Protein AF-A0A9D4EY08-F1 (afdb_monomer)

InterPro domains:
  IPR002013 SAC domain [PF02383] (7-201)
  IPR002013 SAC domain [PS50275] (17-206)

Organism: Dreissena polymorpha (NCBI:txid45954)

Sequence (206 aa):
RDSKDRDKFEKRIFEELMKMYESNSFYYCRTYDITRSVQRQCVQYSQEGRPLWQQCDSRFFWNMHMLQEIIETQKTIADPDLADFWIVPVIQGSVDIQECVLDFTDLGLDLSPMTLQGQGQSSKDPIKYTMTLISRRSRHRAGTRSKKRGLDETGACANYVETEQIIEFNHHRVSFVQVRGSIPVFWSQTGVKYRPPPKLDKAYTD

pLDDT: mean 84.98, std 13.98, range [44.44, 98.56]

Nearest PDB structures (foldseek):
  8c81-assembly1_E  TM=7.434E-01  e=2.856E-09  Saccharomyces cerevisiae
  3lwt-assembly1_X  TM=7.854E-01  e=3.030E-08  Saccharomyces cerevisiae
  5ho9-assembly2_B  TM=4.400E-01  e=2.257E+00  Geobacillus stearothermophilus
  5ho0-assembly1_A  TM=3.986E-01  e=3.033E+00  Geobacillus stearothermophilus

Structure (mmCIF, N/CA/C/O backbone):
data_AF-A0A9D4EY08-F1
#
_entry.id   AF-A0A9D4EY08-F1
#
loop_
_atom_site.group_PDB
_atom_site.id
_atom_site.type_symbol
_atom_site.label_atom_id
_atom_site.label_alt_id
_atom_site.label_comp_id
_atom_site.label_asym_id
_atom_site.label_entity_id
_atom_site.label_seq_id
_atom_site.pdbx_PDB_ins_code
_atom_site.Cartn_x
_atom_site.Cartn_y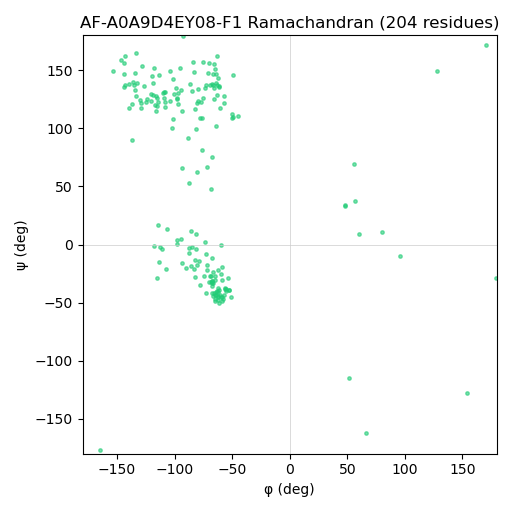
_atom_site.Cartn_z
_atom_site.occupancy
_atom_site.B_iso_or_equiv
_atom_site.auth_seq_id
_atom_site.auth_comp_id
_atom_site.auth_asym_id
_atom_site.auth_atom_id
_atom_site.pdbx_PDB_model_num
ATOM 1 N N . ARG A 1 1 ? 33.927 15.796 -20.912 1.00 56.97 1 ARG A N 1
ATOM 2 C CA . ARG A 1 1 ? 32.521 16.266 -20.998 1.00 56.97 1 ARG A CA 1
ATOM 3 C C . ARG A 1 1 ? 31.621 15.307 -20.224 1.00 56.97 1 ARG A C 1
ATOM 5 O O . ARG A 1 1 ? 30.917 15.776 -19.344 1.00 56.97 1 ARG A O 1
ATOM 12 N N . ASP A 1 2 ? 31.833 14.005 -20.387 1.00 73.00 2 ASP A N 1
ATOM 13 C CA . ASP A 1 2 ? 31.094 12.912 -19.734 1.00 73.00 2 ASP A CA 1
ATOM 14 C C . ASP A 1 2 ? 30.995 12.975 -18.203 1.00 73.00 2 ASP A C 1
ATOM 16 O O . ASP A 1 2 ? 29.927 12.725 -17.661 1.00 73.00 2 ASP A O 1
ATOM 20 N N . SER A 1 3 ? 32.053 13.380 -17.487 1.00 80.25 3 SER A N 1
ATOM 21 C CA . SER A 1 3 ? 31.990 13.497 -16.017 1.00 80.25 3 SER A CA 1
ATOM 22 C C . SER A 1 3 ? 30.998 14.571 -15.552 1.00 80.25 3 SER A C 1
ATOM 24 O O . SER A 1 3 ? 30.194 14.306 -14.669 1.00 80.25 3 SER A O 1
ATOM 26 N N . LYS A 1 4 ? 30.974 15.749 -16.191 1.00 84.19 4 LYS A N 1
ATOM 27 C CA . LYS A 1 4 ? 30.021 16.814 -15.831 1.00 84.19 4 LYS A CA 1
ATOM 28 C C . LYS A 1 4 ? 28.578 16.438 -16.161 1.00 84.19 4 LYS A C 1
ATOM 30 O O . LYS A 1 4 ? 27.664 16.905 -15.488 1.00 84.19 4 LYS A O 1
ATOM 35 N N . ASP A 1 5 ? 28.365 15.648 -17.210 1.00 87.88 5 ASP A N 1
ATOM 36 C CA . ASP A 1 5 ? 27.026 15.206 -17.598 1.00 87.88 5 ASP A CA 1
ATOM 37 C C . ASP A 1 5 ? 26.528 14.070 -16.693 1.00 87.88 5 ASP A C 1
ATOM 39 O O . ASP A 1 5 ? 25.353 14.070 -16.322 1.00 87.88 5 ASP A O 1
ATOM 43 N N . ARG A 1 6 ? 27.429 13.186 -16.236 1.00 91.00 6 ARG A N 1
ATOM 44 C CA . ARG A 1 6 ? 27.146 12.195 -15.189 1.00 91.00 6 ARG A CA 1
ATOM 45 C C . ARG A 1 6 ? 26.756 12.866 -13.874 1.00 91.00 6 ARG A C 1
ATOM 47 O O . ARG A 1 6 ? 25.692 12.564 -13.346 1.00 91.00 6 ARG A O 1
ATOM 54 N N . ASP A 1 7 ? 27.540 13.834 -13.404 1.00 92.94 7 ASP A N 1
ATOM 55 C CA . ASP A 1 7 ? 27.267 14.519 -12.133 1.00 92.94 7 ASP A CA 1
ATOM 56 C C . ASP A 1 7 ? 25.926 15.277 -12.174 1.00 92.94 7 ASP A C 1
ATOM 58 O O . ASP A 1 7 ? 25.156 15.277 -11.213 1.00 92.94 7 ASP A O 1
ATOM 62 N N . LYS A 1 8 ? 25.588 15.891 -13.319 1.00 93.00 8 LYS A N 1
ATOM 63 C CA . LYS A 1 8 ? 24.267 16.510 -13.530 1.00 93.00 8 LYS A CA 1
ATOM 64 C C . LYS A 1 8 ? 23.135 15.487 -13.504 1.00 93.00 8 LYS A C 1
ATOM 66 O O . LYS A 1 8 ? 22.063 15.785 -12.978 1.00 93.00 8 LYS A O 1
ATOM 71 N N . PHE A 1 9 ? 23.341 14.319 -14.109 1.00 92.44 9 PHE A N 1
ATOM 72 C CA . PHE A 1 9 ? 22.354 13.245 -14.110 1.00 92.44 9 PHE A CA 1
ATOM 73 C C . PHE A 1 9 ? 22.125 12.704 -12.695 1.00 92.44 9 PHE A C 1
ATOM 75 O O . PHE A 1 9 ? 20.978 12.644 -12.258 1.00 92.44 9 PHE A O 1
ATOM 82 N N . GLU A 1 10 ? 23.193 12.400 -11.956 1.00 94.19 10 GLU A N 1
ATOM 83 C CA . GLU A 1 10 ? 23.128 11.946 -10.562 1.00 94.19 10 GLU A CA 1
ATOM 84 C C . GLU A 1 10 ? 22.409 12.964 -9.676 1.00 94.19 10 GLU A C 1
ATOM 86 O O . GLU A 1 10 ? 21.467 12.609 -8.967 1.00 94.19 10 GLU A O 1
ATOM 91 N N . LYS A 1 11 ? 22.765 14.251 -9.796 1.00 94.50 11 LYS A N 1
ATOM 92 C CA . LYS A 1 11 ? 22.088 15.331 -9.071 1.00 94.50 11 LYS A CA 1
ATOM 93 C C . LYS A 1 11 ? 20.587 15.365 -9.363 1.00 94.50 11 LYS A C 1
ATOM 95 O O . LYS A 1 11 ? 19.786 15.495 -8.443 1.00 94.50 11 LYS A O 1
ATOM 100 N N . ARG A 1 12 ? 20.190 15.204 -10.628 1.00 94.31 12 ARG A N 1
ATOM 101 C CA . ARG A 1 12 ? 18.773 15.174 -11.015 1.00 94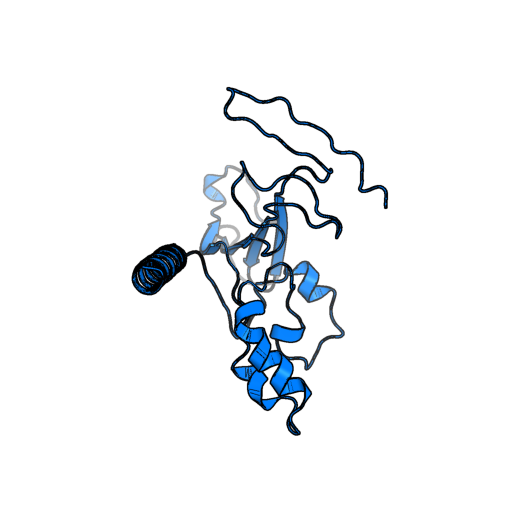.31 12 ARG A CA 1
ATOM 102 C C . ARG A 1 12 ? 18.037 13.977 -10.412 1.00 94.31 12 ARG A C 1
ATOM 104 O O . ARG A 1 12 ? 16.911 14.135 -9.955 1.00 94.31 12 ARG A O 1
ATOM 111 N N . ILE A 1 13 ? 18.640 12.789 -10.435 1.00 92.50 13 ILE A N 1
ATOM 112 C CA . ILE A 1 13 ? 18.042 11.592 -9.827 1.00 92.50 13 ILE A CA 1
ATOM 113 C C . ILE A 1 13 ? 17.867 11.794 -8.322 1.00 92.50 13 ILE A C 1
ATOM 115 O O . ILE A 1 13 ? 16.796 11.504 -7.794 1.00 92.50 13 ILE A O 1
ATOM 119 N N . PHE A 1 14 ? 18.882 12.343 -7.658 1.00 92.88 14 PHE A N 1
ATOM 120 C CA . PHE A 1 14 ? 18.830 12.662 -6.237 1.00 92.88 14 PHE A CA 1
ATOM 121 C C . PHE A 1 14 ? 17.698 13.644 -5.908 1.00 92.88 14 PHE A C 1
ATOM 123 O O . PHE A 1 14 ? 16.894 13.376 -5.021 1.00 92.88 14 PHE A O 1
ATOM 130 N N . GLU A 1 15 ? 17.575 14.742 -6.655 1.00 93.69 15 GLU A N 1
ATOM 131 C CA . GLU A 1 15 ? 16.506 15.729 -6.454 1.00 93.69 15 GLU A CA 1
ATOM 132 C C . GLU A 1 15 ? 15.104 15.122 -6.629 1.00 93.69 15 GLU A C 1
ATOM 134 O O . GLU A 1 15 ? 14.213 15.385 -5.824 1.00 93.69 15 GLU A O 1
ATOM 139 N N . GLU A 1 16 ? 14.889 14.293 -7.653 1.00 90.69 16 GLU A N 1
ATOM 140 C CA . GLU A 1 16 ? 13.595 13.631 -7.870 1.00 90.69 16 GLU A CA 1
ATOM 141 C C . GLU A 1 16 ? 13.274 12.602 -6.776 1.00 90.69 16 GLU A C 1
ATOM 143 O O . GLU A 1 16 ? 12.119 12.470 -6.364 1.00 90.69 16 GLU A O 1
ATOM 148 N N . LEU A 1 17 ? 14.292 11.905 -6.272 1.00 88.62 17 LEU A N 1
ATOM 149 C CA . LEU A 1 17 ? 14.160 10.976 -5.156 1.00 88.62 17 LEU A CA 1
ATOM 150 C C . LEU A 1 17 ? 13.804 11.715 -3.858 1.00 88.62 17 LEU A C 1
ATOM 152 O O . LEU A 1 17 ? 12.878 11.301 -3.164 1.00 88.62 17 LEU A O 1
ATOM 156 N N . MET A 1 18 ? 14.454 12.844 -3.569 1.00 90.12 18 MET A N 1
ATOM 157 C CA . MET A 1 18 ? 14.132 13.666 -2.397 1.00 90.12 18 MET A CA 1
ATOM 158 C C . MET A 1 18 ? 12.701 14.211 -2.455 1.00 90.12 18 MET A C 1
ATOM 160 O O . MET A 1 18 ? 11.951 14.035 -1.496 1.00 90.12 18 MET A O 1
ATOM 164 N N . LYS A 1 19 ? 12.265 14.742 -3.606 1.00 89.62 19 LYS A N 1
ATOM 165 C CA . LYS A 1 19 ? 10.871 15.189 -3.804 1.00 89.62 19 LYS A CA 1
ATOM 166 C C . LYS A 1 19 ? 9.853 14.082 -3.541 1.00 89.62 19 LYS A C 1
ATOM 168 O O . LYS A 1 19 ? 8.764 14.331 -3.032 1.00 89.62 19 LYS A O 1
ATOM 173 N N . MET A 1 20 ? 10.181 12.848 -3.922 1.00 87.00 20 MET A N 1
ATOM 174 C CA . MET A 1 20 ? 9.314 11.704 -3.665 1.00 87.00 20 MET A CA 1
ATOM 175 C C . MET A 1 20 ? 9.193 11.430 -2.160 1.00 87.00 20 MET A C 1
ATOM 177 O O . MET A 1 20 ? 8.086 11.167 -1.698 1.00 87.00 20 MET A O 1
ATOM 181 N N . TYR A 1 21 ? 10.273 11.513 -1.383 1.00 85.44 21 TYR A N 1
ATOM 182 C CA . TYR A 1 21 ? 10.210 11.320 0.071 1.00 85.44 21 TYR A CA 1
ATOM 183 C C . TYR A 1 21 ? 9.489 12.454 0.805 1.00 85.44 21 TYR A C 1
ATOM 185 O O . TYR A 1 21 ? 8.772 12.192 1.767 1.00 85.44 21 TYR A O 1
ATOM 193 N N . GLU A 1 22 ? 9.583 13.683 0.304 1.00 87.75 22 GLU A N 1
ATOM 194 C CA . GLU A 1 22 ? 8.853 14.843 0.837 1.00 87.75 22 GLU A CA 1
ATOM 195 C C . GLU A 1 22 ? 7.329 14.760 0.624 1.00 87.75 22 GLU A C 1
ATOM 197 O O . GLU A 1 22 ? 6.571 15.520 1.220 1.00 87.75 22 GLU A O 1
ATOM 202 N N . SER A 1 23 ? 6.846 13.817 -0.193 1.00 84.81 23 SER A N 1
ATOM 203 C CA . SER A 1 23 ? 5.419 13.676 -0.518 1.00 84.81 23 SER A CA 1
ATOM 204 C C . SER A 1 23 ? 4.538 13.107 0.606 1.00 84.81 23 SER A C 1
ATOM 206 O O . SER A 1 23 ? 3.349 12.887 0.370 1.00 84.81 23 SER A O 1
ATOM 208 N N . ASN A 1 24 ? 5.090 12.815 1.794 1.00 86.00 24 ASN A N 1
ATOM 209 C CA . ASN A 1 24 ? 4.382 12.206 2.935 1.00 86.00 24 ASN A CA 1
ATOM 210 C C . ASN A 1 24 ? 3.537 10.974 2.557 1.00 86.00 24 ASN A C 1
ATOM 212 O O . ASN A 1 24 ? 2.469 10.733 3.106 1.00 86.00 24 ASN A O 1
ATOM 216 N N . SER A 1 25 ? 4.008 10.199 1.580 1.00 92.81 25 SER A N 1
ATOM 217 C CA . SER A 1 25 ? 3.261 9.078 1.000 1.00 92.81 25 SER A CA 1
ATOM 218 C C . SER A 1 25 ? 3.797 7.714 1.436 1.00 92.81 25 SER A C 1
ATOM 220 O O . SER A 1 25 ? 3.468 6.711 0.806 1.00 92.81 25 SER A O 1
ATOM 222 N N . PHE A 1 26 ? 4.659 7.653 2.454 1.00 95.94 26 PHE A N 1
ATOM 223 C CA . PHE A 1 26 ? 5.307 6.421 2.901 1.00 95.94 26 PHE A CA 1
ATOM 224 C C . PHE A 1 26 ? 4.977 6.120 4.355 1.00 95.94 26 PHE A C 1
ATOM 226 O O . PHE A 1 26 ? 5.148 6.971 5.223 1.00 95.94 26 PHE A O 1
ATOM 233 N N . TYR A 1 27 ? 4.537 4.891 4.609 1.00 97.06 27 TYR A N 1
ATOM 234 C CA . TYR A 1 27 ? 4.084 4.448 5.924 1.00 97.06 27 TYR A CA 1
ATOM 235 C C . TYR A 1 27 ? 4.683 3.082 6.239 1.00 97.06 27 TYR A C 1
ATOM 237 O O . TYR A 1 27 ? 4.901 2.268 5.340 1.00 97.06 27 TYR A O 1
ATOM 245 N N . TYR A 1 28 ? 4.942 2.826 7.516 1.00 95.94 28 TYR A N 1
ATOM 246 C CA . TYR A 1 28 ? 5.406 1.537 8.016 1.00 95.94 28 TYR A CA 1
ATOM 247 C C . TYR A 1 28 ? 4.840 1.297 9.412 1.00 95.94 28 TYR A C 1
ATOM 249 O O . TYR A 1 28 ? 4.462 2.234 10.114 1.00 95.94 28 TYR A O 1
ATOM 257 N N . CYS A 1 29 ? 4.799 0.037 9.822 1.00 94.25 29 CYS A N 1
ATOM 258 C CA . CYS A 1 29 ? 4.501 -0.338 11.192 1.00 94.25 29 CYS A CA 1
ATOM 259 C C . CYS A 1 29 ? 5.360 -1.548 11.561 1.00 94.25 29 CYS A C 1
ATOM 261 O O . CYS A 1 29 ? 5.548 -2.453 10.751 1.00 94.25 29 CYS A O 1
ATOM 263 N N . ARG A 1 30 ? 5.923 -1.542 12.772 1.00 91.06 30 ARG A N 1
ATOM 264 C CA . ARG A 1 30 ? 6.788 -2.629 13.263 1.00 91.06 30 ARG A CA 1
ATOM 265 C C . ARG A 1 30 ? 6.011 -3.773 13.900 1.00 91.06 30 ARG A C 1
ATOM 267 O O . ARG A 1 30 ? 6.566 -4.847 14.079 1.00 91.06 30 ARG A O 1
ATOM 274 N N . THR A 1 31 ? 4.765 -3.526 14.290 1.00 89.75 31 THR A N 1
ATOM 275 C CA . THR A 1 31 ? 3.938 -4.471 15.051 1.00 89.75 31 THR A CA 1
ATOM 276 C C . THR A 1 31 ? 2.739 -4.976 14.259 1.00 89.75 31 THR A C 1
ATOM 278 O O . THR A 1 31 ? 2.136 -5.971 14.644 1.00 89.75 31 THR A O 1
ATOM 281 N N . TYR A 1 32 ? 2.393 -4.320 13.150 1.00 90.12 32 TYR A N 1
ATOM 282 C CA . TYR A 1 32 ? 1.244 -4.665 12.325 1.00 90.12 32 TYR A CA 1
ATOM 283 C C . TYR A 1 32 ? 1.613 -4.648 10.843 1.00 90.12 32 TYR A C 1
ATOM 285 O O . TYR A 1 32 ? 2.276 -3.728 10.362 1.00 90.12 32 TYR A O 1
ATOM 293 N N . ASP A 1 33 ? 1.147 -5.650 10.102 1.00 92.75 33 ASP A N 1
ATOM 294 C CA . ASP A 1 33 ? 1.387 -5.738 8.668 1.00 92.75 33 ASP A CA 1
ATOM 295 C C . ASP A 1 33 ? 0.399 -4.862 7.884 1.00 92.75 33 ASP A C 1
ATOM 297 O O . ASP A 1 33 ? -0.733 -5.250 7.604 1.00 92.75 33 ASP A O 1
ATOM 301 N N . ILE A 1 34 ? 0.843 -3.675 7.478 1.00 95.50 34 ILE A N 1
ATOM 302 C CA . ILE A 1 34 ? 0.042 -2.748 6.663 1.00 95.50 34 ILE A CA 1
ATOM 303 C C . ILE A 1 34 ? 0.043 -3.084 5.157 1.00 95.50 34 ILE A C 1
ATOM 305 O O . ILE A 1 34 ? -0.651 -2.432 4.372 1.00 95.50 34 ILE A O 1
ATOM 309 N N . THR A 1 35 ? 0.801 -4.098 4.726 1.00 96.62 35 THR A N 1
ATOM 310 C CA . THR A 1 35 ? 0.850 -4.539 3.320 1.00 96.62 35 THR A CA 1
ATOM 311 C C . THR A 1 35 ? -0.311 -5.479 2.967 1.00 96.62 35 THR A C 1
ATOM 313 O O . THR A 1 35 ? -0.770 -5.512 1.823 1.00 96.62 35 THR A O 1
ATOM 316 N N . ARG A 1 36 ? -0.834 -6.230 3.943 1.00 95.19 36 ARG A N 1
ATOM 317 C CA . ARG A 1 36 ? -1.961 -7.159 3.774 1.00 95.19 36 ARG A CA 1
ATOM 318 C C . ARG A 1 36 ? -3.250 -6.579 4.340 1.00 95.19 36 ARG A C 1
ATOM 320 O O . ARG A 1 36 ? -3.223 -5.871 5.341 1.00 95.19 36 ARG A O 1
ATOM 327 N N . SER A 1 37 ? -4.382 -6.945 3.739 1.00 95.75 37 SER A N 1
ATOM 328 C CA . SER A 1 37 ? -5.679 -6.665 4.351 1.00 95.75 37 SER A CA 1
ATOM 329 C C . SER A 1 37 ? -5.922 -7.508 5.590 1.00 95.75 37 SER A C 1
ATOM 331 O O . SER A 1 37 ? -5.381 -8.609 5.694 1.00 95.75 37 SER A O 1
ATOM 333 N N . VAL A 1 38 ? -6.794 -7.032 6.481 1.00 94.62 38 VAL A N 1
ATOM 334 C CA . VAL A 1 38 ? -7.255 -7.785 7.658 1.00 94.62 38 VAL A CA 1
ATOM 335 C C . VAL A 1 38 ? -7.737 -9.173 7.233 1.00 94.62 38 VAL A C 1
ATOM 337 O O . VAL A 1 38 ? -7.314 -10.173 7.801 1.00 94.62 38 VAL A O 1
ATOM 340 N N . GLN A 1 39 ? -8.521 -9.262 6.151 1.00 93.25 39 GLN A N 1
ATOM 341 C CA . GLN A 1 39 ? -8.968 -10.548 5.609 1.00 93.25 39 GLN A CA 1
ATOM 342 C C . GLN A 1 39 ? -7.796 -11.466 5.217 1.00 93.25 39 GLN A C 1
ATOM 344 O O . GLN A 1 39 ? -7.815 -12.649 5.549 1.00 93.25 39 GLN A O 1
ATOM 349 N N . ARG A 1 40 ? -6.766 -10.951 4.526 1.00 92.31 40 ARG A N 1
ATOM 350 C CA . ARG A 1 40 ? -5.595 -11.762 4.138 1.00 92.31 40 ARG A CA 1
ATOM 351 C C . ARG A 1 40 ? -4.772 -12.206 5.346 1.00 92.31 40 ARG A C 1
ATOM 353 O O . ARG A 1 40 ? -4.232 -13.308 5.322 1.00 92.31 40 ARG A O 1
ATOM 360 N N . GLN A 1 41 ? -4.707 -11.383 6.388 1.00 90.69 41 GLN A N 1
ATOM 361 C CA . GLN A 1 41 ? -4.045 -11.733 7.644 1.00 90.69 41 GLN A CA 1
ATOM 362 C C . GLN A 1 41 ? -4.794 -12.854 8.377 1.00 90.69 41 GLN A C 1
ATOM 364 O O . GLN A 1 41 ? -4.161 -13.799 8.831 1.00 90.69 41 GLN A O 1
ATOM 369 N N . CYS A 1 42 ? -6.131 -12.815 8.411 1.00 87.06 42 CYS A N 1
ATOM 370 C CA . CYS A 1 42 ? -6.941 -13.850 9.062 1.00 87.06 42 CYS A CA 1
ATOM 371 C C . CYS A 1 42 ? -6.892 -15.214 8.354 1.00 87.06 42 CYS A C 1
ATOM 373 O O . CYS A 1 42 ? -6.985 -16.243 9.010 1.00 87.06 42 CYS A O 1
ATOM 375 N N . VAL A 1 43 ? -6.773 -15.256 7.022 1.00 82.69 43 VAL A N 1
ATOM 376 C CA . VAL A 1 43 ? -6.762 -16.532 6.276 1.00 82.69 43 VAL A CA 1
ATOM 377 C C . VAL A 1 43 ? -5.433 -17.284 6.443 1.00 82.69 43 VAL A C 1
ATOM 379 O O . VAL A 1 43 ? -5.398 -18.511 6.363 1.00 82.69 43 VAL A O 1
ATOM 382 N N . GLN A 1 44 ? -4.329 -16.580 6.702 1.00 69.56 44 GLN A N 1
ATOM 383 C CA . GLN A 1 44 ? -2.997 -17.176 6.831 1.00 69.56 44 GLN A CA 1
ATOM 384 C C . GLN A 1 44 ? -2.647 -17.514 8.289 1.00 69.56 44 GLN A C 1
ATOM 386 O O . GLN A 1 44 ? -1.692 -16.977 8.840 1.00 69.56 44 GLN A O 1
ATOM 391 N N . TYR A 1 45 ? -3.370 -18.467 8.887 1.00 55.22 45 TYR A N 1
ATOM 392 C CA . TYR A 1 45 ? -3.034 -19.027 10.210 1.00 55.22 45 TYR A CA 1
ATOM 393 C C . TYR A 1 45 ? -1.669 -19.751 10.244 1.00 55.22 45 TYR A C 1
ATOM 395 O O . TYR A 1 45 ? -1.067 -19.895 11.298 1.00 55.22 45 TYR A O 1
ATOM 403 N N . SER A 1 46 ? -1.138 -20.203 9.102 1.00 55.22 46 SER A N 1
ATOM 404 C CA . SER A 1 46 ? 0.045 -21.083 9.044 1.00 55.22 46 SER A CA 1
ATOM 405 C C . SER A 1 46 ? 1.408 -20.368 9.064 1.00 55.22 46 SER A C 1
ATOM 407 O O . SER A 1 46 ? 2.412 -20.985 8.710 1.00 55.22 46 SER A O 1
ATOM 409 N N . GLN A 1 47 ? 1.454 -19.065 9.359 1.00 60.66 47 GLN A N 1
ATOM 410 C CA . GLN A 1 47 ? 2.678 -18.243 9.312 1.00 60.66 47 GLN A CA 1
ATOM 411 C C . GLN A 1 47 ? 3.107 -17.733 10.698 1.00 60.66 47 GLN A C 1
ATOM 413 O O . GLN A 1 47 ? 3.907 -16.801 10.797 1.00 60.66 47 GLN A O 1
ATOM 418 N N . GLU A 1 48 ? 2.580 -18.330 11.770 1.00 66.94 48 GLU A N 1
ATOM 419 C CA . GLU A 1 48 ? 3.019 -18.042 13.135 1.00 66.94 48 GLU A CA 1
ATOM 420 C C . GLU A 1 48 ? 4.530 -18.300 13.272 1.00 66.94 48 GLU A C 1
ATOM 422 O O . GLU A 1 48 ? 5.040 -19.345 12.873 1.00 66.94 48 GLU A O 1
ATOM 427 N N . GLY A 1 49 ? 5.258 -17.306 13.789 1.00 76.94 49 GLY A N 1
ATOM 428 C CA . GLY A 1 49 ? 6.702 -17.384 14.038 1.00 76.94 49 GLY A CA 1
ATOM 429 C C . GLY A 1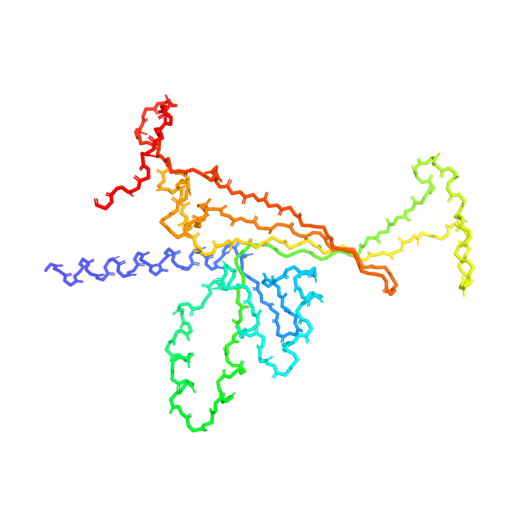 49 ? 7.614 -16.810 12.948 1.00 76.94 49 GLY A C 1
ATOM 430 O O . GLY A 1 49 ? 8.799 -16.646 13.210 1.00 76.94 49 GLY A O 1
ATOM 431 N N . ARG A 1 50 ? 7.109 -16.449 11.757 1.00 86.19 50 ARG A N 1
ATOM 432 C CA . ARG A 1 50 ? 7.939 -15.768 10.740 1.00 86.19 50 ARG A CA 1
ATOM 433 C C . ARG A 1 50 ? 8.021 -14.258 10.979 1.00 86.19 50 ARG A C 1
ATOM 435 O O . ARG A 1 50 ? 7.025 -13.668 11.403 1.00 86.19 50 ARG A O 1
ATOM 442 N N . PRO A 1 51 ? 9.128 -13.589 10.626 1.00 89.06 51 PRO A N 1
ATOM 443 C C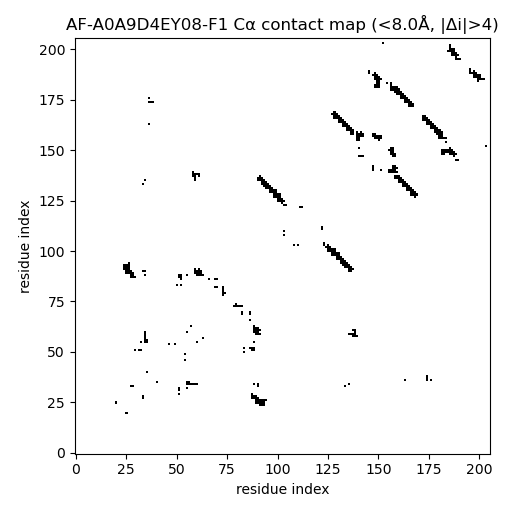A . PRO A 1 51 ? 9.212 -12.133 10.693 1.00 89.06 51 PRO A CA 1
ATOM 444 C C . PRO A 1 51 ? 8.238 -11.466 9.704 1.00 89.06 51 PRO A C 1
ATOM 446 O O . PRO A 1 51 ? 7.925 -12.011 8.640 1.00 89.06 51 PRO A O 1
ATOM 449 N N . LEU A 1 52 ? 7.771 -10.254 10.030 1.00 88.75 52 LEU A N 1
ATOM 450 C CA . LEU A 1 52 ? 6.750 -9.527 9.254 1.00 88.75 52 LEU A CA 1
ATOM 451 C C . LEU A 1 52 ? 7.099 -9.392 7.766 1.00 88.75 52 LEU A C 1
ATOM 453 O O . LEU A 1 52 ? 6.231 -9.536 6.906 1.00 88.75 52 LEU A O 1
ATOM 457 N N . TRP A 1 53 ? 8.370 -9.150 7.446 1.00 91.31 53 TRP A N 1
ATOM 458 C CA . TRP A 1 53 ? 8.820 -8.960 6.069 1.00 91.31 53 TRP A CA 1
ATOM 459 C C . TRP A 1 53 ? 8.705 -10.223 5.203 1.00 91.31 53 TRP A C 1
ATOM 461 O O . TRP A 1 53 ? 8.569 -10.108 3.987 1.00 91.31 53 TRP A O 1
ATOM 471 N N . GLN A 1 54 ? 8.693 -11.418 5.801 1.00 90.62 54 GLN A N 1
ATOM 472 C CA . GLN A 1 54 ? 8.459 -12.675 5.080 1.00 90.62 54 GLN A CA 1
ATOM 473 C C . GLN A 1 54 ? 6.971 -12.965 4.866 1.00 90.62 54 GLN A C 1
ATOM 475 O O . GLN A 1 54 ? 6.616 -13.745 3.984 1.00 90.62 54 GLN A O 1
ATOM 480 N N . GLN A 1 55 ? 6.099 -12.359 5.673 1.00 89.81 55 GLN A N 1
ATOM 481 C CA . GLN A 1 55 ? 4.651 -12.545 5.575 1.00 89.81 55 GLN A CA 1
ATOM 482 C C . GLN A 1 55 ? 3.964 -11.482 4.712 1.00 89.81 55 GLN A C 1
ATOM 484 O O . GLN A 1 55 ? 2.803 -11.648 4.337 1.00 89.81 55 GLN A O 1
ATOM 489 N N . CYS A 1 56 ? 4.660 -10.382 4.435 1.00 92.50 56 CYS A N 1
ATOM 490 C CA . CYS A 1 56 ? 4.092 -9.225 3.770 1.00 92.50 56 CYS A CA 1
ATOM 491 C C . CYS A 1 56 ? 3.664 -9.514 2.319 1.00 92.50 56 CYS A C 1
ATOM 493 O O . CYS A 1 56 ? 4.176 -10.399 1.629 1.00 92.50 56 CYS A O 1
ATOM 495 N N . ASP A 1 57 ? 2.718 -8.722 1.826 1.00 94.62 57 ASP A N 1
ATOM 496 C CA . ASP A 1 57 ? 2.313 -8.727 0.428 1.00 94.62 57 ASP A CA 1
ATOM 497 C C . ASP A 1 57 ? 3.366 -7.995 -0.411 1.00 94.62 57 ASP A C 1
ATOM 499 O O . ASP A 1 57 ? 3.491 -6.764 -0.379 1.00 94.62 57 ASP A O 1
ATOM 503 N N . SER A 1 58 ? 4.117 -8.761 -1.203 1.00 94.62 58 SER A N 1
ATOM 504 C CA . SER A 1 58 ? 5.209 -8.250 -2.037 1.00 94.62 58 SER A CA 1
ATOM 505 C C . SER A 1 58 ? 4.759 -7.194 -3.050 1.00 94.62 58 SER A C 1
ATOM 507 O O . SER A 1 58 ? 5.586 -6.400 -3.511 1.00 94.62 58 SER A O 1
ATOM 509 N N . ARG A 1 59 ? 3.457 -7.119 -3.369 1.00 95.19 59 ARG A N 1
ATOM 510 C CA . ARG A 1 59 ? 2.905 -6.069 -4.230 1.00 95.19 59 ARG A CA 1
ATOM 511 C C . ARG A 1 59 ? 3.037 -4.699 -3.582 1.00 95.19 59 ARG A C 1
ATOM 513 O O . ARG A 1 59 ? 3.174 -3.730 -4.323 1.00 95.19 59 ARG A O 1
ATOM 520 N N . PHE A 1 60 ? 3.010 -4.616 -2.253 1.00 97.12 60 PHE A N 1
ATOM 521 C CA . PHE A 1 60 ? 2.991 -3.369 -1.484 1.00 97.12 60 PHE A CA 1
ATOM 522 C C . PHE A 1 60 ? 4.265 -3.120 -0.666 1.00 97.12 60 PHE A C 1
ATOM 524 O O . PHE A 1 60 ? 4.389 -2.053 -0.073 1.00 97.12 60 PHE A O 1
ATOM 531 N N . PHE A 1 61 ? 5.232 -4.043 -0.673 1.00 96.75 61 PHE A N 1
ATOM 532 C CA . PHE A 1 61 ? 6.546 -3.863 -0.047 1.00 96.75 61 PHE A CA 1
ATOM 533 C C . PHE A 1 61 ? 7.445 -2.958 -0.909 1.00 96.75 61 PHE A C 1
ATOM 535 O O . PHE A 1 61 ? 8.267 -3.414 -1.706 1.00 96.75 61 PHE A O 1
ATOM 542 N N . TRP A 1 62 ? 7.261 -1.645 -0.788 1.00 95.69 62 TRP A N 1
ATOM 543 C CA . TRP A 1 62 ? 7.833 -0.652 -1.697 1.00 95.69 62 TRP A CA 1
ATOM 544 C C . TRP A 1 62 ? 9.370 -0.643 -1.702 1.00 95.69 62 TRP A C 1
ATOM 546 O O . TRP A 1 62 ? 9.987 -0.709 -2.766 1.00 95.69 62 TRP A O 1
ATOM 556 N N . ASN A 1 63 ? 9.993 -0.641 -0.523 1.00 95.31 63 ASN A N 1
ATOM 557 C CA . ASN A 1 63 ? 11.449 -0.610 -0.335 1.00 95.31 63 ASN A CA 1
ATOM 558 C C . ASN A 1 63 ? 12.126 -1.987 -0.467 1.00 95.31 63 ASN A C 1
ATOM 560 O O . ASN A 1 63 ? 13.319 -2.099 -0.199 1.00 95.31 63 ASN A O 1
ATOM 564 N N . MET A 1 64 ? 11.416 -3.030 -0.909 1.00 95.31 64 MET A N 1
ATOM 565 C CA . MET A 1 64 ? 11.965 -4.390 -0.994 1.00 95.31 64 MET A CA 1
ATOM 566 C C . MET A 1 64 ? 13.257 -4.465 -1.824 1.00 95.31 64 MET A C 1
ATOM 568 O O . MET A 1 64 ? 14.195 -5.148 -1.435 1.00 95.31 64 MET A O 1
ATOM 572 N N . HIS A 1 65 ? 13.332 -3.736 -2.945 1.00 94.06 65 HIS A N 1
ATOM 573 C CA . HIS A 1 65 ? 14.538 -3.707 -3.785 1.00 94.06 65 HIS A CA 1
ATOM 574 C C . HIS A 1 65 ? 15.716 -3.010 -3.086 1.00 94.06 65 HIS A C 1
ATOM 576 O O . HIS A 1 65 ? 16.863 -3.377 -3.299 1.00 94.06 65 HIS A O 1
ATOM 582 N N . MET A 1 66 ? 15.457 -2.007 -2.242 1.00 94.31 66 MET A N 1
ATOM 583 C CA . MET A 1 66 ? 16.513 -1.318 -1.485 1.00 94.31 66 MET A CA 1
ATOM 584 C C . MET A 1 66 ? 17.119 -2.223 -0.409 1.00 94.31 66 MET A C 1
ATOM 586 O O . MET A 1 66 ? 18.272 -2.053 -0.039 1.00 94.31 66 MET A O 1
ATOM 590 N N . LEU A 1 67 ? 16.337 -3.187 0.080 1.00 95.56 67 LEU A N 1
ATOM 591 C CA . LEU A 1 67 ? 16.739 -4.145 1.107 1.00 95.56 67 LEU A CA 1
ATOM 592 C C . LEU A 1 67 ? 17.261 -5.465 0.521 1.00 95.56 67 LEU A C 1
ATOM 594 O O . LEU A 1 67 ? 17.538 -6.391 1.278 1.00 95.56 67 LEU A O 1
ATOM 598 N N . GLN A 1 68 ? 17.387 -5.574 -0.805 1.00 94.38 68 GLN A N 1
ATOM 599 C CA . GLN A 1 68 ? 17.706 -6.834 -1.473 1.00 94.38 68 GLN A CA 1
ATOM 600 C C . GLN A 1 68 ? 19.043 -7.418 -1.007 1.00 94.38 68 GLN A C 1
ATOM 602 O O . GLN A 1 68 ? 19.088 -8.594 -0.662 1.00 94.38 68 GLN A O 1
ATOM 607 N N . GLU A 1 69 ? 20.092 -6.599 -0.910 1.00 93.88 69 GLU A N 1
ATOM 608 C CA . GLU A 1 69 ? 21.409 -7.058 -0.449 1.00 93.88 69 GLU A CA 1
ATOM 609 C C . GLU A 1 69 ? 21.362 -7.593 0.989 1.00 93.88 69 GLU A C 1
ATOM 611 O O . GLU A 1 69 ? 21.964 -8.624 1.286 1.00 93.88 69 GLU A O 1
ATOM 616 N N . ILE A 1 70 ? 20.596 -6.944 1.874 1.00 93.69 70 ILE A N 1
ATOM 617 C CA . ILE A 1 70 ? 20.409 -7.389 3.264 1.00 93.69 70 ILE A CA 1
ATOM 618 C C . ILE A 1 70 ? 19.671 -8.733 3.286 1.00 93.69 70 ILE A C 1
ATOM 620 O O . ILE A 1 70 ? 20.109 -9.672 3.948 1.00 93.69 70 ILE A O 1
ATOM 624 N N . ILE A 1 71 ? 18.584 -8.846 2.518 1.00 92.38 71 ILE A N 1
ATOM 625 C CA . ILE A 1 71 ? 17.770 -10.065 2.416 1.00 92.38 71 ILE A CA 1
ATOM 626 C C . ILE A 1 71 ? 18.583 -11.231 1.834 1.00 92.38 71 ILE A C 1
ATOM 628 O O . ILE A 1 71 ? 18.432 -12.371 2.267 1.00 92.38 71 ILE A O 1
ATOM 632 N N . GLU A 1 72 ? 19.419 -10.979 0.830 1.00 92.19 72 GLU A N 1
ATOM 633 C CA . GLU A 1 72 ? 20.259 -11.998 0.196 1.00 92.19 72 GLU A CA 1
ATOM 634 C C . GLU A 1 72 ? 21.409 -12.429 1.100 1.00 92.19 72 GLU A C 1
ATOM 636 O O . GLU A 1 72 ? 21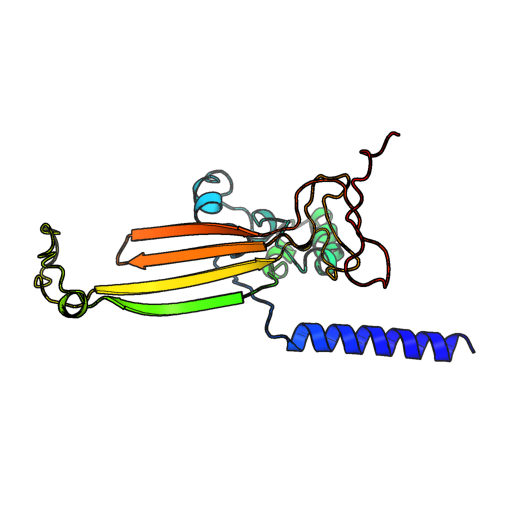.658 -13.627 1.233 1.00 92.19 72 GLU A O 1
ATOM 641 N N . THR A 1 73 ? 22.055 -11.479 1.777 1.00 90.50 73 THR A N 1
ATOM 642 C CA . THR A 1 73 ? 23.124 -11.768 2.741 1.00 90.50 73 THR A CA 1
ATOM 643 C C . THR A 1 73 ? 22.600 -12.598 3.910 1.00 90.50 73 THR A C 1
ATOM 645 O O . THR A 1 73 ? 23.245 -13.562 4.310 1.00 90.50 73 THR A O 1
ATOM 648 N N . GLN A 1 74 ? 21.395 -12.308 4.416 1.00 88.94 74 GLN A N 1
ATOM 649 C CA . GLN A 1 74 ? 20.792 -13.093 5.498 1.00 88.94 74 GLN A CA 1
ATOM 650 C C . GLN A 1 74 ? 20.621 -14.582 5.139 1.00 88.94 74 GLN A C 1
ATOM 652 O O . GLN A 1 74 ? 20.728 -15.445 6.003 1.00 88.94 74 GLN A O 1
ATOM 657 N N . LYS A 1 75 ? 20.406 -14.914 3.859 1.00 86.50 75 LYS A N 1
ATOM 658 C CA . LYS A 1 75 ? 20.249 -16.311 3.415 1.00 86.50 75 LYS A CA 1
ATOM 659 C C . LYS A 1 75 ? 21.551 -17.113 3.443 1.00 86.50 75 LYS A C 1
ATOM 661 O O . LYS A 1 75 ? 21.491 -18.336 3.341 1.00 86.50 75 LYS A O 1
ATOM 666 N N . THR A 1 76 ? 22.707 -16.451 3.492 1.00 87.62 76 THR A N 1
ATOM 667 C CA . THR A 1 76 ? 24.025 -17.100 3.397 1.00 87.62 76 THR A CA 1
ATOM 668 C C . THR A 1 76 ? 24.780 -17.133 4.723 1.00 87.62 76 THR A C 1
ATOM 670 O O . THR A 1 76 ? 25.678 -17.959 4.885 1.00 87.62 76 THR A O 1
ATOM 673 N N . ILE A 1 77 ? 24.430 -16.261 5.671 1.00 89.38 77 ILE A N 1
ATOM 674 C CA . ILE A 1 77 ? 25.037 -16.222 7.005 1.00 89.38 77 ILE A CA 1
ATOM 675 C C . ILE A 1 77 ? 24.536 -17.366 7.898 1.00 89.38 77 ILE A C 1
ATOM 677 O O . ILE A 1 77 ? 23.465 -17.928 7.690 1.00 89.38 77 ILE A O 1
ATOM 681 N N . ALA A 1 78 ? 25.336 -17.704 8.913 1.00 87.12 78 ALA A N 1
ATOM 682 C CA . ALA A 1 78 ? 25.038 -18.797 9.839 1.00 87.12 78 ALA A CA 1
ATOM 683 C C . ALA A 1 78 ? 23.837 -18.517 10.761 1.00 87.12 78 ALA A C 1
ATOM 685 O O . ALA A 1 78 ? 23.194 -19.462 11.208 1.00 87.12 78 ALA A O 1
ATOM 686 N N . ASP A 1 79 ? 23.556 -17.242 11.045 1.00 88.19 79 ASP A N 1
ATOM 687 C CA . ASP A 1 79 ? 22.401 -16.801 11.829 1.00 88.19 79 ASP A CA 1
ATOM 688 C C . ASP A 1 79 ? 21.310 -16.256 10.885 1.00 88.19 79 ASP A C 1
ATOM 690 O O . ASP A 1 79 ? 21.430 -15.121 10.412 1.00 88.19 79 ASP A O 1
ATOM 694 N N . PRO A 1 80 ? 20.270 -17.050 10.574 1.00 81.62 80 PRO A N 1
ATOM 695 C CA . PRO A 1 80 ? 19.268 -16.703 9.573 1.00 81.62 80 PRO A CA 1
ATOM 696 C C . PRO A 1 80 ? 18.305 -15.595 10.013 1.00 81.62 80 PRO A C 1
ATOM 698 O O . PRO A 1 80 ? 17.552 -15.127 9.163 1.00 81.62 80 PRO A O 1
ATOM 701 N N . ASP A 1 81 ? 18.338 -15.159 11.277 1.00 88.31 81 ASP A N 1
ATOM 702 C CA . ASP A 1 81 ? 17.389 -14.185 11.836 1.00 88.31 81 ASP A CA 1
ATOM 703 C C . ASP A 1 81 ? 18.059 -12.830 12.152 1.00 88.31 81 ASP A C 1
ATOM 705 O O . ASP A 1 81 ? 17.397 -11.854 12.515 1.00 88.31 81 ASP A O 1
ATOM 709 N N . LEU A 1 82 ? 19.383 -12.727 11.966 1.00 89.88 82 LEU A N 1
ATOM 710 C CA . LEU A 1 82 ? 20.192 -11.575 12.378 1.00 89.88 82 LEU A CA 1
ATOM 711 C C . LEU A 1 82 ? 19.704 -10.229 11.815 1.00 89.88 82 LEU A C 1
ATOM 713 O O . LEU A 1 82 ? 19.774 -9.207 12.505 1.00 89.88 82 LEU A O 1
ATOM 717 N N . ALA A 1 83 ? 19.241 -10.196 10.561 1.00 91.06 83 ALA A N 1
ATOM 718 C CA . ALA A 1 83 ? 18.821 -8.958 9.908 1.00 91.06 83 ALA A CA 1
ATOM 719 C C . ALA A 1 83 ? 17.303 -8.714 9.946 1.00 91.06 83 ALA A C 1
ATOM 721 O O . ALA A 1 83 ? 16.859 -7.654 9.499 1.00 91.06 83 ALA A O 1
ATOM 722 N N . ASP A 1 84 ? 16.508 -9.602 10.553 1.00 91.50 84 ASP A N 1
ATOM 723 C CA . ASP A 1 84 ? 15.043 -9.494 10.580 1.00 91.50 84 ASP A CA 1
ATOM 724 C C . ASP A 1 84 ? 14.554 -8.169 11.163 1.00 91.50 84 ASP A C 1
ATOM 726 O O . ASP A 1 84 ? 13.612 -7.561 10.651 1.00 91.50 84 ASP A O 1
ATOM 730 N N . PHE A 1 85 ? 15.234 -7.677 12.200 1.00 90.31 85 PHE A N 1
ATOM 731 C CA . PHE A 1 85 ? 14.912 -6.404 12.844 1.00 90.31 85 PHE A CA 1
ATOM 732 C C . PHE A 1 85 ? 15.114 -5.184 11.925 1.00 90.31 85 PHE A C 1
ATOM 734 O O . PHE A 1 85 ? 14.469 -4.146 12.109 1.00 90.31 85 PHE A O 1
ATOM 741 N N . TRP A 1 86 ? 16.012 -5.296 10.945 1.00 91.12 86 TRP A N 1
ATOM 742 C CA . TRP A 1 86 ? 16.358 -4.226 10.008 1.00 91.12 86 TRP A CA 1
ATOM 743 C C . TRP A 1 86 ? 15.483 -4.238 8.754 1.00 91.12 86 TRP A C 1
ATOM 745 O O . TRP A 1 86 ? 15.358 -3.214 8.077 1.00 91.12 86 TRP A O 1
ATOM 755 N N . ILE A 1 87 ? 14.840 -5.367 8.451 1.00 94.19 87 ILE A N 1
ATOM 756 C CA . ILE A 1 87 ? 13.990 -5.517 7.273 1.00 94.19 87 ILE A CA 1
ATOM 757 C C . ILE A 1 87 ? 12.560 -5.088 7.630 1.00 94.19 87 ILE A C 1
ATOM 759 O O . ILE A 1 87 ? 11.730 -5.880 8.072 1.00 94.19 87 ILE A O 1
ATOM 763 N N . VAL A 1 88 ? 12.259 -3.804 7.412 1.00 95.06 88 VAL A N 1
ATOM 764 C CA . VAL A 1 88 ? 10.936 -3.217 7.689 1.00 95.06 88 VAL A CA 1
ATOM 765 C C . VAL A 1 88 ? 10.194 -2.901 6.384 1.00 95.06 88 VAL A C 1
ATOM 767 O O . VAL A 1 88 ? 10.660 -2.056 5.607 1.00 95.06 88 VAL A O 1
ATOM 770 N N . PRO A 1 89 ? 9.024 -3.523 6.138 1.00 96.31 89 PRO A N 1
ATOM 771 C CA . PRO A 1 89 ? 8.181 -3.181 5.002 1.00 96.31 89 PRO A CA 1
ATOM 772 C C . PRO A 1 89 ? 7.606 -1.770 5.081 1.00 96.31 89 PRO A C 1
ATOM 774 O O . PRO A 1 89 ? 6.929 -1.406 6.042 1.00 96.31 89 PRO A O 1
ATOM 777 N N . VAL A 1 90 ? 7.842 -0.992 4.026 1.00 96.75 90 VAL A N 1
ATOM 778 C CA . VAL A 1 90 ? 7.253 0.333 3.815 1.00 96.75 90 VAL A CA 1
ATOM 779 C C . VAL A 1 90 ? 6.230 0.234 2.688 1.00 96.75 90 VAL A C 1
ATOM 781 O O . VAL A 1 90 ? 6.538 -0.302 1.621 1.00 96.75 90 VAL A O 1
ATOM 784 N N . ILE A 1 91 ? 5.028 0.771 2.895 1.00 97.31 91 ILE A N 1
ATOM 785 C CA . ILE A 1 91 ? 4.034 0.952 1.829 1.00 97.31 91 ILE A CA 1
ATOM 786 C C . ILE A 1 91 ? 4.129 2.361 1.255 1.00 97.31 91 ILE A C 1
ATOM 788 O O . ILE A 1 91 ? 4.462 3.310 1.964 1.00 97.31 91 ILE A O 1
ATOM 792 N N . GLN A 1 92 ? 3.762 2.503 -0.017 1.00 96.31 92 GLN A N 1
ATOM 793 C CA . GLN A 1 92 ? 3.455 3.799 -0.613 1.00 96.31 92 GLN A CA 1
ATOM 794 C C . GLN A 1 92 ? 1.934 3.990 -0.676 1.00 96.31 92 GLN A C 1
ATOM 796 O O . GLN A 1 92 ? 1.241 3.128 -1.214 1.00 96.31 92 GLN A O 1
ATOM 801 N N . GLY A 1 93 ? 1.411 5.117 -0.202 1.00 95.50 93 GLY A N 1
ATOM 802 C CA . GLY A 1 93 ? -0.012 5.444 -0.257 1.00 95.50 93 GLY A CA 1
ATOM 803 C C . GLY A 1 93 ? -0.425 6.404 0.853 1.00 95.50 93 GLY A C 1
ATOM 804 O O . GLY A 1 93 ? 0.184 7.460 0.979 1.00 95.50 93 GLY A O 1
ATOM 805 N N . SER A 1 94 ? -1.459 6.058 1.618 1.00 96.50 94 SER A N 1
ATOM 806 C CA . SER A 1 94 ? -1.960 6.866 2.735 1.00 96.50 94 SER A CA 1
ATOM 807 C C . SER A 1 94 ? -2.445 5.981 3.877 1.00 96.50 94 SER A C 1
ATOM 809 O O . SER A 1 94 ? -2.999 4.907 3.641 1.00 96.50 94 SER A O 1
ATOM 811 N N . VAL A 1 95 ? -2.279 6.453 5.107 1.00 97.25 95 VAL A N 1
ATOM 812 C CA . VAL A 1 95 ? -2.887 5.866 6.302 1.00 97.25 95 VAL A CA 1
ATOM 813 C C . VAL A 1 95 ? -3.489 7.003 7.102 1.00 97.25 95 VAL A C 1
ATOM 815 O O . VAL A 1 95 ? -2.795 7.978 7.385 1.00 97.25 95 VAL A O 1
ATOM 818 N N . ASP A 1 96 ? -4.761 6.866 7.443 1.00 97.19 96 ASP A N 1
ATOM 819 C CA . ASP A 1 96 ? -5.473 7.796 8.308 1.00 97.19 96 ASP A CA 1
ATOM 820 C C . ASP A 1 96 ? -6.249 7.013 9.365 1.00 97.19 96 ASP A C 1
ATOM 822 O O . ASP A 1 96 ? -6.802 5.950 9.067 1.00 97.19 96 ASP A O 1
ATOM 826 N N . ILE A 1 97 ? -6.234 7.500 10.601 1.00 97.50 97 ILE A N 1
ATOM 827 C CA . ILE A 1 97 ? -6.858 6.844 11.752 1.00 97.50 97 ILE A CA 1
ATOM 828 C C . ILE A 1 97 ? -7.574 7.918 12.550 1.00 97.50 97 ILE A C 1
ATOM 830 O O . ILE A 1 97 ? -6.947 8.861 13.029 1.00 97.50 97 ILE A O 1
ATOM 834 N N . GLN A 1 98 ? -8.878 7.746 12.717 1.00 97.75 98 GLN A N 1
ATOM 835 C CA . GLN A 1 98 ? -9.726 8.720 13.373 1.00 97.75 98 GLN A CA 1
ATOM 836 C C . GLN A 1 98 ? -10.656 8.034 14.370 1.00 97.75 98 GLN A C 1
ATOM 838 O O . GLN A 1 98 ? -11.313 7.042 14.052 1.00 97.75 98 GLN A O 1
ATOM 843 N N . GLU A 1 99 ? -10.743 8.593 15.575 1.00 96.69 99 GLU A N 1
ATOM 844 C CA . GLU A 1 99 ? -11.830 8.273 16.498 1.00 96.69 99 GLU A CA 1
ATOM 845 C C . GLU A 1 99 ? -13.102 8.978 16.025 1.00 96.69 99 GLU A C 1
ATOM 847 O O . GLU A 1 99 ? -13.122 10.195 15.810 1.00 96.69 99 GLU A O 1
ATOM 852 N N . CYS A 1 100 ? -14.160 8.200 15.848 1.00 94.31 100 CYS A N 1
ATOM 853 C CA . CYS A 1 100 ? -15.452 8.638 15.358 1.00 94.31 100 CYS A CA 1
ATOM 854 C C . CYS A 1 100 ? -16.526 8.414 16.423 1.00 94.31 100 CYS A C 1
ATOM 856 O O . CYS A 1 100 ? -16.444 7.503 17.251 1.00 94.31 100 CYS A O 1
ATOM 858 N N . VAL A 1 101 ? -17.558 9.250 16.377 1.00 90.44 101 VAL A N 1
ATOM 859 C CA . VAL A 1 101 ? -18.715 9.176 17.265 1.00 90.44 101 VAL A CA 1
ATOM 860 C C . VAL A 1 101 ? -19.961 9.093 16.396 1.00 90.44 101 VAL A C 1
ATOM 862 O O . VAL A 1 101 ? -20.180 9.955 15.549 1.00 90.44 101 VAL A O 1
ATOM 865 N N . LEU A 1 102 ? -20.752 8.042 16.583 1.00 85.75 102 LEU A N 1
ATOM 866 C CA . LEU A 1 102 ? -22.050 7.862 15.954 1.00 85.75 102 LEU A CA 1
ATOM 867 C C . LEU A 1 102 ? -23.133 8.222 16.969 1.00 85.75 102 LEU A C 1
ATOM 869 O O . LEU A 1 102 ? -23.366 7.484 17.929 1.00 85.75 102 LEU A O 1
ATOM 873 N N . ASP A 1 103 ? -23.778 9.363 16.744 1.00 81.38 103 ASP A N 1
ATOM 874 C CA . ASP A 1 103 ? -24.954 9.784 17.494 1.00 81.38 103 ASP A CA 1
ATOM 875 C C . ASP A 1 103 ? -26.219 9.412 16.709 1.00 81.38 103 ASP A C 1
ATOM 877 O O . ASP A 1 103 ? -26.410 9.820 15.562 1.00 81.38 103 ASP A O 1
ATOM 881 N N . PHE A 1 104 ? -27.080 8.595 17.312 1.00 73.06 104 PHE A N 1
ATOM 882 C CA . PHE A 1 104 ? -28.329 8.160 16.684 1.00 73.06 104 PHE A CA 1
ATOM 883 C C . PHE A 1 104 ? -29.431 9.216 16.758 1.00 73.06 104 PHE A C 1
ATOM 885 O O . PHE A 1 104 ? -30.422 9.102 16.036 1.00 73.06 104 PHE A O 1
ATOM 892 N N . THR A 1 105 ? -29.273 10.248 17.591 1.00 69.75 105 THR A N 1
ATOM 893 C CA . THR A 1 105 ? -30.274 11.313 17.719 1.00 69.75 105 THR A CA 1
ATOM 894 C C . THR A 1 105 ? -30.387 12.159 16.447 1.00 69.75 105 THR A C 1
ATOM 896 O O . THR A 1 105 ? -31.493 12.563 16.088 1.00 69.75 105 THR A O 1
ATOM 899 N N . ASP A 1 106 ? -29.289 12.322 15.702 1.00 63.34 106 ASP A N 1
ATOM 900 C CA . ASP A 1 106 ? -29.232 13.129 14.475 1.00 63.34 106 ASP A CA 1
ATOM 901 C C . ASP A 1 106 ? -29.773 12.413 13.225 1.00 63.34 106 ASP A C 1
ATOM 903 O O . ASP A 1 106 ? -30.097 13.054 12.224 1.00 63.34 106 ASP A O 1
ATOM 907 N N . LEU A 1 107 ? -29.890 11.081 13.251 1.00 65.56 107 LEU A N 1
ATOM 908 C CA . LEU A 1 107 ? -30.288 10.298 12.076 1.00 65.56 107 LEU A CA 1
ATOM 909 C C . LEU A 1 107 ? -31.808 10.154 11.920 1.00 65.56 107 LEU A C 1
ATOM 911 O O . LEU A 1 107 ? -32.260 9.630 10.905 1.00 65.56 107 LEU A O 1
ATOM 915 N N . GLY A 1 108 ? -32.606 10.596 12.900 1.00 59.62 108 GLY A N 1
ATOM 916 C CA . GLY A 1 108 ? -34.074 10.496 12.867 1.00 59.62 108 GLY A CA 1
ATOM 917 C C . GLY A 1 108 ? -34.610 9.060 12.770 1.00 59.62 108 GLY A C 1
ATOM 918 O O . GLY A 1 108 ? -35.804 8.855 12.554 1.00 59.62 108 GLY A O 1
ATOM 919 N N . LEU A 1 109 ? -33.735 8.064 12.910 1.00 60.34 109 LEU A N 1
ATOM 920 C CA . LEU A 1 109 ? -34.076 6.655 12.929 1.00 60.34 109 LEU A CA 1
ATOM 921 C C . LEU A 1 109 ? -34.267 6.262 14.396 1.00 60.34 109 LEU A C 1
ATOM 923 O O . LEU A 1 109 ? -33.308 6.286 15.165 1.00 60.34 109 LEU A O 1
ATOM 927 N N . ASP A 1 110 ? -35.487 5.884 14.787 1.00 57.41 110 ASP A N 1
ATOM 928 C CA . ASP A 1 110 ? -35.758 5.237 16.080 1.00 57.41 110 ASP A CA 1
ATOM 929 C C . ASP A 1 110 ? -35.216 3.800 16.046 1.00 57.41 110 ASP A C 1
ATOM 931 O O . ASP A 1 110 ? -35.943 2.811 16.008 1.00 57.41 110 ASP A O 1
ATOM 935 N N . LEU A 1 111 ? -33.890 3.694 15.972 1.00 58.12 111 LEU A N 1
ATOM 936 C CA . LEU A 1 111 ? -33.140 2.465 16.171 1.00 58.12 111 LEU A CA 1
ATOM 937 C C . LEU A 1 111 ? -32.842 2.337 17.656 1.00 58.12 111 LEU A C 1
ATOM 939 O O . LEU A 1 111 ? -31.682 2.184 18.035 1.00 58.12 111 LEU A O 1
ATOM 943 N N . SER A 1 112 ? -33.878 2.427 18.498 1.00 53.28 112 SER A N 1
ATOM 944 C CA . SER A 1 112 ? -33.783 1.967 19.879 1.00 53.28 112 SER A CA 1
ATOM 945 C C . SER A 1 112 ? -33.092 0.597 19.827 1.00 53.28 112 SER A C 1
ATOM 947 O O . SER A 1 112 ? -33.626 -0.329 19.209 1.00 53.28 112 SER A O 1
ATOM 949 N N . PRO A 1 113 ? -31.839 0.495 20.312 1.00 50.91 113 PRO A N 1
ATOM 950 C CA . PRO A 1 113 ? -30.955 -0.596 19.960 1.00 50.91 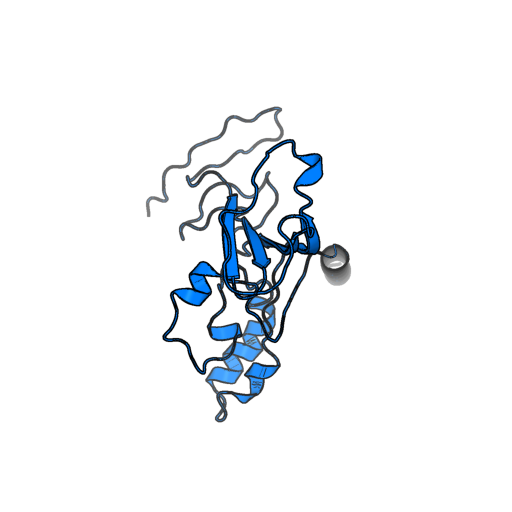113 PRO A CA 1
ATOM 951 C C . PRO A 1 113 ? -31.656 -1.890 20.334 1.00 50.91 113 PRO A C 1
ATOM 953 O O . PRO A 1 113 ? -32.020 -2.066 21.498 1.00 50.91 113 PRO A O 1
ATOM 956 N N . MET A 1 114 ? -31.865 -2.779 19.351 1.00 51.69 114 MET A N 1
ATOM 957 C CA . MET A 1 114 ? -32.156 -4.179 19.642 1.00 51.69 114 MET A CA 1
ATOM 958 C C . MET A 1 114 ? -31.093 -4.608 20.641 1.00 51.69 114 MET A C 1
ATOM 960 O O . MET A 1 114 ? -29.900 -4.596 20.348 1.00 51.69 114 MET A O 1
ATOM 964 N N . THR A 1 115 ? -31.556 -4.823 21.858 1.00 46.59 115 THR A N 1
ATOM 965 C CA . THR A 1 115 ? -30.794 -4.746 23.088 1.00 46.59 115 THR A CA 1
ATOM 966 C C . THR A 1 115 ? -29.505 -5.557 22.967 1.00 46.59 115 THR A C 1
ATOM 968 O O . THR A 1 115 ? -29.548 -6.787 22.979 1.00 46.59 115 THR A O 1
ATOM 971 N N . LEU A 1 116 ? -28.347 -4.887 22.891 1.00 52.72 116 LEU A N 1
ATOM 972 C CA . LEU A 1 116 ? -27.065 -5.487 23.263 1.00 52.72 116 LEU A CA 1
ATOM 973 C C . LEU A 1 116 ? -27.121 -5.720 24.782 1.00 52.72 116 LEU A C 1
ATOM 975 O O . LEU A 1 116 ? -26.598 -4.943 25.576 1.00 52.72 116 LEU A O 1
ATOM 979 N N . GLN A 1 117 ? -27.859 -6.750 25.203 1.00 45.41 117 GLN A N 1
ATOM 980 C CA . GLN A 1 117 ? -27.904 -7.203 26.589 1.00 45.41 117 GLN A CA 1
ATOM 981 C C . GLN A 1 117 ? -26.505 -7.696 26.962 1.00 45.41 117 GLN A C 1
ATOM 983 O O . GLN A 1 117 ? -26.106 -8.792 26.580 1.00 45.41 117 GLN A O 1
ATOM 988 N N . GLY A 1 118 ? -25.747 -6.878 27.691 1.00 48.62 118 GLY A N 1
ATOM 989 C CA . GLY A 1 118 ? -24.464 -7.318 28.232 1.00 48.62 118 GLY A CA 1
ATOM 990 C C . GLY A 1 118 ? -23.673 -6.289 29.027 1.00 48.62 118 GLY A C 1
ATOM 991 O O . GLY A 1 118 ? -22.944 -6.683 29.930 1.00 48.62 118 GLY A O 1
ATOM 992 N N . GLN A 1 119 ? -23.801 -4.989 28.758 1.00 49.84 119 GLN A N 1
ATOM 993 C CA . GLN A 1 119 ? -23.050 -3.962 29.490 1.00 49.84 119 GLN A CA 1
ATOM 994 C C . GLN A 1 119 ? -23.928 -2.723 29.667 1.00 49.84 119 GLN A C 1
ATOM 996 O O . GLN A 1 119 ? -24.636 -2.351 28.741 1.00 49.84 119 GLN A O 1
ATOM 1001 N N . GLY A 1 120 ? -23.937 -2.130 30.865 1.00 52.22 120 GLY A N 1
ATOM 1002 C CA . GLY A 1 120 ? -24.870 -1.082 31.306 1.00 52.22 120 GLY A CA 1
ATOM 1003 C C . GLY A 1 120 ? -24.734 0.285 30.622 1.00 52.22 120 GLY A C 1
ATOM 1004 O O . GLY A 1 120 ? -24.690 1.297 31.313 1.00 52.22 120 GLY A O 1
ATOM 1005 N N . GLN A 1 121 ? -24.660 0.321 29.291 1.00 53.12 121 GLN A N 1
ATOM 1006 C CA . GLN A 1 121 ? -24.812 1.528 28.484 1.00 53.12 121 GLN A CA 1
ATOM 1007 C C . GLN A 1 121 ? -26.296 1.786 28.233 1.00 53.12 121 GLN A C 1
ATOM 1009 O O . GLN A 1 121 ? -27.056 0.882 27.872 1.00 53.12 121 GLN A O 1
ATOM 1014 N N . SER A 1 122 ? -26.716 3.026 28.459 1.00 55.00 122 SER A N 1
ATOM 1015 C CA . SER A 1 122 ? -28.094 3.436 28.215 1.00 55.00 122 SER A CA 1
ATOM 1016 C C . SER A 1 122 ? -28.326 3.473 26.705 1.00 55.00 122 SER A C 1
ATOM 1018 O O . SER A 1 122 ? -27.428 3.824 25.946 1.00 55.00 122 SER A O 1
ATOM 1020 N N . SER A 1 123 ? -29.542 3.176 26.244 1.00 57.44 123 SER A N 1
ATOM 1021 C CA . SER A 1 123 ? -29.906 3.122 24.815 1.00 57.44 123 SER A CA 1
ATOM 1022 C C . SER A 1 123 ? -29.711 4.425 24.015 1.00 57.44 123 SER A C 1
ATOM 1024 O O . SER A 1 123 ? -30.019 4.455 22.827 1.00 57.44 123 SER A O 1
ATOM 1026 N N . LYS A 1 124 ? -29.234 5.499 24.655 1.00 60.34 124 LYS A N 1
ATOM 1027 C CA . LYS A 1 124 ? -29.038 6.841 24.092 1.00 60.34 124 LYS A CA 1
ATOM 1028 C C . LYS A 1 124 ? -27.582 7.315 24.101 1.00 60.34 124 LYS A C 1
ATOM 1030 O O . LYS A 1 124 ? -27.330 8.429 23.655 1.00 60.34 124 LYS A O 1
ATOM 1035 N N . ASP A 1 125 ? -26.644 6.528 24.626 1.00 72.19 125 ASP A N 1
ATOM 1036 C CA . ASP A 1 125 ? -25.245 6.951 24.659 1.00 72.19 125 ASP A CA 1
ATOM 1037 C C . ASP A 1 125 ? -24.634 6.862 23.246 1.00 72.19 125 ASP A C 1
ATOM 1039 O O . ASP A 1 125 ? -24.845 5.863 22.548 1.00 72.19 125 ASP A O 1
ATOM 1043 N N . PRO A 1 126 ? -23.884 7.883 22.792 1.00 80.19 126 PRO A N 1
ATOM 1044 C CA . PRO A 1 126 ? -23.295 7.876 21.462 1.00 80.19 126 PRO A CA 1
ATOM 1045 C C .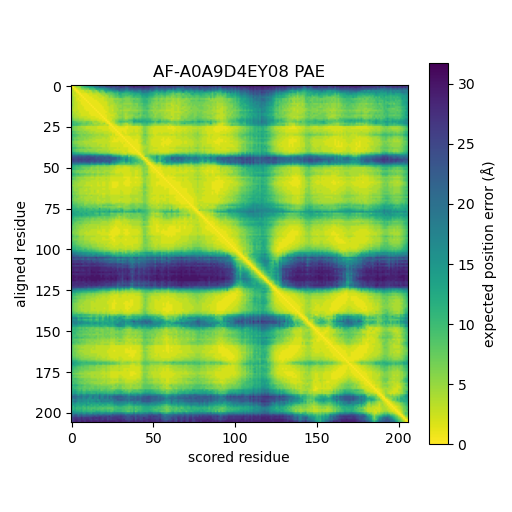 PRO A 1 126 ? -22.230 6.779 21.342 1.00 80.19 126 PRO A C 1
ATOM 1047 O O . PRO A 1 126 ? -21.392 6.590 22.230 1.00 80.19 126 PRO A O 1
ATOM 1050 N N . ILE A 1 127 ? -22.235 6.068 20.214 1.00 87.94 127 ILE A N 1
ATOM 1051 C CA . ILE A 1 127 ? -21.303 4.968 19.957 1.00 87.94 127 ILE A CA 1
ATOM 1052 C C . ILE A 1 127 ? -19.963 5.535 19.494 1.00 87.94 127 ILE A C 1
ATOM 1054 O O . ILE A 1 127 ? -19.881 6.201 18.466 1.00 87.94 127 ILE A O 1
ATOM 1058 N N . LYS A 1 128 ? -18.888 5.229 20.222 1.00 91.88 128 LYS A N 1
ATOM 1059 C CA . LYS A 1 128 ? -17.515 5.590 19.841 1.00 91.88 128 LYS A CA 1
ATOM 1060 C C . LYS A 1 128 ? -16.837 4.424 19.139 1.00 91.88 128 LYS A C 1
ATOM 1062 O O . LYS A 1 128 ? -16.841 3.326 19.682 1.00 91.88 128 LYS A O 1
ATOM 1067 N N . TYR A 1 129 ? -16.232 4.657 17.981 1.00 95.06 129 TYR A N 1
ATOM 1068 C CA . TYR A 1 129 ? -15.497 3.642 17.223 1.00 95.06 129 TYR A CA 1
ATOM 1069 C C . TYR A 1 129 ? -14.273 4.256 16.544 1.00 95.06 129 TYR A C 1
ATOM 1071 O O . TYR A 1 129 ? -14.246 5.452 16.268 1.00 95.06 129 TYR A O 1
ATOM 1079 N N . THR A 1 130 ? -13.270 3.441 16.236 1.00 97.88 130 THR A N 1
ATOM 1080 C CA . THR A 1 130 ? -12.090 3.884 15.486 1.00 97.88 130 THR A CA 1
ATOM 1081 C C . THR A 1 130 ? -12.256 3.512 14.021 1.00 97.88 130 THR A C 1
ATOM 1083 O O . THR A 1 130 ? -12.503 2.351 13.690 1.00 97.88 130 THR A O 1
ATOM 1086 N N . MET A 1 131 ? -12.117 4.493 13.134 1.00 97.88 131 MET A N 1
ATOM 1087 C CA . MET A 1 131 ? -12.065 4.294 11.691 1.00 97.88 131 MET A CA 1
ATOM 1088 C C . MET A 1 131 ? -10.626 4.436 11.210 1.00 97.88 131 MET A C 1
ATOM 1090 O O . MET A 1 131 ? -9.994 5.467 11.405 1.00 97.88 131 MET A O 1
ATOM 1094 N N . THR A 1 132 ? -10.125 3.405 10.542 1.00 98.19 132 THR A N 1
ATOM 1095 C CA . THR A 1 132 ? -8.815 3.411 9.894 1.00 98.19 132 THR A CA 1
ATOM 1096 C C . THR A 1 132 ? -8.999 3.269 8.388 1.00 98.19 132 THR A C 1
ATOM 1098 O O . THR A 1 132 ? -9.661 2.339 7.926 1.00 98.19 132 THR A O 1
ATOM 1101 N N . LEU A 1 133 ? -8.404 4.170 7.609 1.00 98.19 133 LEU A N 1
ATOM 1102 C CA . LEU A 1 133 ? -8.396 4.125 6.151 1.00 98.19 133 LEU A CA 1
ATOM 1103 C C . LEU A 1 133 ? -6.961 3.954 5.646 1.00 98.19 133 LEU A C 1
ATOM 1105 O O . LEU A 1 133 ? -6.122 4.840 5.796 1.00 98.19 133 LEU A O 1
ATOM 1109 N N . ILE A 1 134 ? -6.681 2.815 5.015 1.00 98.25 134 ILE A N 1
ATOM 1110 C CA . ILE A 1 134 ? -5.359 2.477 4.478 1.00 98.25 134 ILE A CA 1
ATOM 1111 C C . ILE A 1 134 ? -5.462 2.375 2.966 1.00 98.25 134 ILE A C 1
ATOM 1113 O O . ILE A 1 134 ? -6.160 1.511 2.451 1.00 98.25 134 ILE A O 1
ATOM 1117 N N . SER A 1 135 ? -4.724 3.203 2.236 1.00 98.12 135 SER A N 1
ATOM 1118 C CA . SER A 1 135 ? -4.503 3.019 0.803 1.00 98.12 135 SER A CA 1
ATOM 1119 C C . SER A 1 135 ? -3.063 2.604 0.555 1.00 98.12 135 SER A C 1
ATOM 1121 O O . SER A 1 135 ? -2.135 3.294 0.964 1.00 98.12 135 SER A O 1
ATOM 1123 N N . ARG A 1 136 ? -2.863 1.496 -0.157 1.00 97.44 136 ARG A N 1
ATOM 1124 C CA . ARG A 1 136 ? -1.549 0.948 -0.513 1.00 97.44 136 ARG A CA 1
ATOM 1125 C C . ARG A 1 136 ? -1.448 0.793 -2.025 1.00 97.44 136 ARG A C 1
ATOM 1127 O O . ARG A 1 136 ? -2.295 0.171 -2.666 1.00 97.44 136 ARG A O 1
ATOM 1134 N N . ARG A 1 137 ? -0.418 1.395 -2.614 1.00 95.62 137 ARG A N 1
ATOM 1135 C CA . ARG A 1 137 ? -0.124 1.370 -4.048 1.00 95.62 137 ARG A CA 1
ATOM 1136 C C . ARG A 1 137 ? 0.854 0.251 -4.353 1.00 95.62 137 ARG A C 1
ATOM 1138 O O . ARG A 1 137 ? 1.886 0.126 -3.698 1.00 95.62 137 ARG A O 1
ATOM 1145 N N . SER A 1 138 ? 0.555 -0.535 -5.382 1.00 95.62 138 SER A N 1
ATOM 1146 C CA . SER A 1 138 ? 1.470 -1.579 -5.809 1.00 95.62 138 SER A CA 1
ATOM 1147 C C . SER A 1 138 ? 2.756 -0.994 -6.390 1.00 95.62 138 SER A C 1
ATOM 1149 O O . SER A 1 138 ? 2.721 -0.048 -7.182 1.00 95.62 138 SER A O 1
ATOM 1151 N N . ARG A 1 139 ? 3.893 -1.602 -6.041 1.00 92.06 139 ARG A N 1
ATOM 1152 C CA . ARG A 1 139 ? 5.196 -1.310 -6.650 1.00 92.06 139 ARG A CA 1
ATOM 1153 C C . ARG A 1 139 ? 5.311 -1.842 -8.081 1.00 92.06 139 ARG A C 1
ATOM 1155 O O . ARG A 1 139 ? 6.132 -1.352 -8.855 1.00 92.06 139 ARG A O 1
ATOM 1162 N N . HIS A 1 140 ? 4.496 -2.832 -8.454 1.00 89.62 140 HIS A N 1
ATOM 1163 C CA . HIS A 1 140 ? 4.523 -3.405 -9.795 1.00 89.62 140 HIS A CA 1
ATOM 1164 C C . HIS A 1 140 ? 3.918 -2.443 -10.811 1.00 89.62 140 HIS A C 1
ATOM 1166 O O . HIS A 1 140 ? 2.887 -1.812 -10.572 1.00 89.62 140 HIS A O 1
ATOM 1172 N N . ARG A 1 141 ? 4.585 -2.334 -11.965 1.00 82.00 141 ARG A N 1
ATOM 1173 C CA . ARG A 1 141 ? 4.138 -1.551 -13.126 1.00 82.00 141 ARG A CA 1
ATOM 1174 C C . ARG A 1 141 ? 3.673 -0.125 -12.762 1.00 82.00 141 ARG A C 1
ATOM 1176 O O . ARG A 1 141 ? 2.788 0.443 -13.408 1.00 82.00 141 ARG A O 1
ATOM 1183 N N . ALA A 1 142 ? 4.293 0.472 -11.742 1.00 77.06 142 ALA A N 1
ATOM 1184 C CA . ALA A 1 142 ? 4.050 1.848 -11.343 1.00 77.06 142 ALA A CA 1
ATOM 1185 C C . ALA A 1 142 ? 4.589 2.808 -12.414 1.00 77.06 142 ALA A C 1
ATOM 1187 O O . ALA A 1 142 ? 5.670 2.618 -12.973 1.00 77.06 142 ALA A O 1
ATOM 1188 N N . GLY A 1 143 ? 3.827 3.850 -12.736 1.00 72.44 143 GLY A N 1
ATOM 1189 C CA . GLY A 1 143 ? 4.280 4.860 -13.683 1.00 72.44 143 GLY A CA 1
ATOM 1190 C C . GLY A 1 143 ? 3.183 5.828 -14.085 1.00 72.44 143 GLY A C 1
ATOM 1191 O O . GLY A 1 143 ? 2.010 5.660 -13.750 1.00 72.44 143 GLY A O 1
ATOM 1192 N N . THR A 1 144 ? 3.569 6.874 -14.809 1.00 66.56 144 THR A N 1
ATOM 1193 C CA . THR A 1 144 ? 2.618 7.897 -15.242 1.00 66.56 144 THR A CA 1
ATOM 1194 C C . THR A 1 144 ? 1.573 7.307 -16.189 1.00 66.56 144 THR A C 1
ATOM 1196 O O . THR A 1 144 ? 1.860 6.419 -16.996 1.00 66.56 144 THR A O 1
ATOM 1199 N N . ARG A 1 145 ? 0.347 7.838 -16.118 1.00 59.41 145 ARG A N 1
ATOM 1200 C CA . ARG A 1 145 ? -0.811 7.403 -16.919 1.00 59.41 145 ARG A CA 1
ATOM 1201 C C . ARG A 1 145 ? -0.539 7.384 -18.430 1.00 59.41 145 ARG A C 1
ATOM 1203 O O . ARG A 1 145 ? -1.149 6.604 -19.155 1.00 59.41 145 ARG A O 1
ATOM 1210 N N . SER A 1 146 ? 0.365 8.234 -18.913 1.00 61.12 146 SER A N 1
ATOM 1211 C CA . SER A 1 146 ? 0.744 8.299 -20.331 1.00 61.12 146 SER A CA 1
ATOM 1212 C C . SER A 1 146 ? 1.791 7.255 -20.737 1.00 61.12 146 SER A C 1
ATOM 1214 O O . SER A 1 146 ? 2.004 7.058 -21.925 1.00 61.12 146 SER A O 1
ATOM 1216 N N . LYS A 1 147 ? 2.450 6.595 -19.774 1.00 67.25 147 LYS A N 1
ATOM 1217 C CA . LYS A 1 147 ? 3.542 5.638 -20.018 1.00 67.25 147 LYS A CA 1
ATOM 1218 C C . LYS A 1 147 ? 3.216 4.203 -19.602 1.00 67.25 147 LYS A C 1
ATOM 1220 O O . LYS A 1 147 ? 3.773 3.279 -20.182 1.00 67.25 147 LYS A O 1
ATOM 1225 N N . LYS A 1 148 ? 2.356 3.997 -18.598 1.00 76.50 148 LYS A N 1
ATOM 1226 C CA . LYS A 1 148 ? 2.023 2.663 -18.069 1.00 76.50 148 LYS A CA 1
ATOM 1227 C C . LYS A 1 148 ? 0.509 2.464 -18.007 1.00 76.50 148 LYS A C 1
ATOM 1229 O O . LYS A 1 148 ? -0.188 3.189 -17.297 1.00 76.50 148 LYS A O 1
ATOM 1234 N N . ARG A 1 149 ? 0.022 1.486 -18.775 1.00 84.44 149 ARG A N 1
ATOM 1235 C CA . ARG A 1 149 ? -1.378 1.050 -18.867 1.00 84.44 149 ARG A CA 1
ATOM 1236 C C . ARG A 1 149 ? -1.435 -0.466 -19.038 1.00 84.44 149 ARG A C 1
ATOM 1238 O O . ARG A 1 149 ? -0.425 -1.094 -19.370 1.00 84.44 149 ARG A O 1
ATOM 1245 N N . GLY A 1 150 ? -2.611 -1.017 -18.772 1.00 87.62 150 GLY A N 1
ATOM 1246 C CA . GLY A 1 150 ? -2.880 -2.435 -18.954 1.00 87.62 150 GLY A CA 1
ATOM 1247 C C . GLY A 1 150 ? -2.091 -3.347 -18.023 1.00 87.62 150 GLY A C 1
ATOM 1248 O O . GLY A 1 150 ? -1.542 -2.905 -17.007 1.00 87.62 150 GLY A O 1
ATOM 1249 N N . LEU A 1 151 ? -2.040 -4.613 -18.415 1.00 89.88 151 LEU A N 1
ATOM 1250 C CA . LEU A 1 151 ? -1.247 -5.663 -17.782 1.00 89.88 151 LEU A CA 1
ATOM 1251 C C . LEU A 1 151 ? 0.199 -5.668 -18.295 1.00 89.88 151 LEU A C 1
ATOM 1253 O O . LEU A 1 151 ? 0.491 -5.164 -19.384 1.00 89.88 151 LEU A O 1
ATOM 1257 N N . ASP A 1 152 ? 1.109 -6.221 -17.498 1.00 85.81 152 ASP A N 1
ATOM 1258 C CA . ASP A 1 152 ? 2.357 -6.800 -18.004 1.00 85.81 152 ASP A CA 1
ATOM 1259 C C . ASP A 1 152 ? 2.219 -8.304 -18.275 1.00 85.81 152 ASP A C 1
ATOM 1261 O O . ASP A 1 152 ? 1.160 -8.895 -18.075 1.00 85.81 152 ASP A O 1
ATOM 1265 N N . GLU A 1 153 ? 3.308 -8.904 -18.750 1.00 85.25 153 GLU A N 1
ATOM 1266 C CA . GLU A 1 153 ? 3.437 -10.336 -19.044 1.00 85.25 153 GLU A CA 1
ATOM 1267 C C . GLU A 1 153 ? 3.204 -11.218 -17.807 1.00 85.25 153 GLU A C 1
ATOM 1269 O O . GLU A 1 153 ? 2.744 -12.346 -17.934 1.00 85.25 153 GLU A O 1
ATOM 1274 N N . THR A 1 154 ? 3.439 -10.690 -16.601 1.00 87.94 154 THR A N 1
ATOM 1275 C CA . THR A 1 154 ? 3.177 -11.399 -15.339 1.00 87.94 154 THR A CA 1
ATOM 1276 C C . THR A 1 154 ? 1.727 -11.266 -14.861 1.00 87.94 154 THR A C 1
ATOM 1278 O O . THR A 1 154 ? 1.359 -11.828 -13.832 1.00 87.94 154 THR A O 1
ATOM 1281 N N . GLY A 1 155 ? 0.886 -10.515 -15.583 1.00 88.00 155 GLY A N 1
ATOM 1282 C CA . GLY A 1 155 ? -0.491 -10.221 -15.188 1.00 88.00 155 GLY A CA 1
ATOM 1283 C C . GLY A 1 155 ? -0.618 -9.099 -14.152 1.00 88.00 155 GLY A C 1
ATOM 1284 O O . GLY A 1 155 ? -1.710 -8.876 -13.625 1.00 88.00 155 GLY A O 1
ATOM 1285 N N . ALA A 1 156 ? 0.452 -8.352 -13.856 1.00 89.19 156 ALA A N 1
ATOM 1286 C CA . ALA A 1 156 ? 0.376 -7.229 -12.933 1.00 89.19 156 ALA A CA 1
ATOM 1287 C C . ALA A 1 156 ? -0.197 -5.990 -13.630 1.00 89.19 156 ALA A C 1
ATOM 1289 O O . ALA A 1 156 ? 0.301 -5.488 -14.644 1.00 89.19 156 ALA A O 1
ATOM 1290 N N . CYS A 1 157 ? -1.279 -5.470 -13.058 1.00 91.44 157 CYS A N 1
ATOM 1291 C CA . CYS A 1 157 ? -1.970 -4.317 -13.598 1.00 91.44 157 CYS A CA 1
ATOM 1292 C C . CYS A 1 157 ? -1.268 -3.001 -13.233 1.00 91.44 157 CYS A C 1
ATOM 1294 O O . CYS A 1 157 ? -0.937 -2.748 -12.074 1.00 91.44 157 CYS A O 1
ATOM 1296 N N . ALA A 1 158 ? -1.089 -2.117 -14.218 1.00 90.44 158 ALA A N 1
ATOM 1297 C CA . ALA A 1 158 ? -0.495 -0.805 -13.994 1.00 90.44 158 ALA A CA 1
ATOM 1298 C C . ALA A 1 158 ? -1.324 0.041 -13.014 1.00 90.44 158 ALA A C 1
ATOM 1300 O O . ALA A 1 158 ? -2.542 0.175 -13.163 1.00 90.44 158 ALA A O 1
ATOM 1301 N N . ASN A 1 159 ? -0.635 0.703 -12.080 1.00 89.94 159 ASN A N 1
ATOM 1302 C CA . ASN A 1 159 ? -1.228 1.593 -11.073 1.00 89.94 159 ASN A CA 1
ATOM 1303 C C . ASN A 1 159 ? -2.306 0.925 -10.199 1.00 89.94 159 ASN A C 1
ATOM 1305 O O . ASN A 1 159 ? -3.301 1.564 -9.858 1.00 89.94 159 ASN A O 1
ATOM 1309 N N . TYR A 1 160 ? -2.102 -0.347 -9.847 1.00 95.38 160 TYR A N 1
ATOM 1310 C CA . TYR A 1 160 ? -2.944 -1.060 -8.889 1.00 95.38 160 TYR A CA 1
ATOM 1311 C C . TYR A 1 160 ? -2.825 -0.459 -7.478 1.00 95.38 160 TYR A C 1
ATOM 1313 O O . TYR A 1 160 ? -1.723 -0.174 -7.004 1.00 95.38 160 TYR A O 1
ATOM 1321 N N . VAL A 1 161 ? -3.960 -0.263 -6.815 1.00 96.81 161 VAL A N 1
ATOM 1322 C CA . VAL A 1 161 ? -4.114 0.282 -5.464 1.00 96.81 161 VAL A CA 1
ATOM 1323 C C . VAL A 1 161 ? -5.195 -0.516 -4.747 1.00 96.81 161 VAL A C 1
ATOM 1325 O O . VAL A 1 161 ? -6.243 -0.802 -5.328 1.00 96.81 161 VAL A O 1
ATOM 1328 N N . GLU A 1 162 ? -4.953 -0.833 -3.481 1.00 98.19 162 GLU A N 1
ATOM 1329 C CA . GLU A 1 162 ? -5.987 -1.287 -2.554 1.00 98.19 162 GLU A CA 1
ATOM 1330 C C . GLU A 1 162 ? -6.257 -0.192 -1.532 1.00 98.19 162 GLU A C 1
ATOM 1332 O O . GLU A 1 162 ? -5.315 0.330 -0.939 1.00 98.19 162 GLU A O 1
ATOM 1337 N N . THR A 1 163 ? -7.530 0.126 -1.324 1.00 98.38 163 THR A N 1
ATOM 1338 C CA . THR A 1 163 ? -8.003 0.994 -0.247 1.00 98.38 163 THR A CA 1
ATOM 1339 C C . THR A 1 163 ? -8.848 0.154 0.693 1.00 98.38 163 THR A C 1
ATOM 1341 O O . THR A 1 163 ? -9.807 -0.485 0.272 1.00 98.38 163 THR A O 1
ATOM 1344 N N . GLU A 1 164 ? -8.475 0.123 1.959 1.00 98.56 164 GLU A N 1
ATOM 1345 C CA . GLU A 1 164 ? -9.097 -0.675 2.997 1.00 98.56 164 GLU A CA 1
ATOM 1346 C C . GLU A 1 164 ? -9.621 0.231 4.100 1.00 98.56 164 GLU A C 1
ATOM 1348 O O . GLU A 1 164 ? -8.868 1.001 4.695 1.00 98.56 164 GLU A O 1
ATOM 1353 N N . GLN A 1 165 ? -10.915 0.115 4.364 1.00 98.38 165 GLN A N 1
ATOM 1354 C CA . GLN A 1 165 ? -11.582 0.732 5.494 1.00 98.38 165 GLN A CA 1
ATOM 1355 C C . GLN A 1 165 ? -11.720 -0.304 6.604 1.00 98.38 165 GLN A C 1
ATOM 1357 O O . GLN A 1 165 ? -12.289 -1.374 6.393 1.00 98.38 165 GLN A O 1
ATOM 1362 N N . ILE A 1 166 ? -11.223 0.032 7.787 1.00 98.12 166 ILE A N 1
ATOM 1363 C CA . ILE A 1 166 ? -11.282 -0.798 8.983 1.00 98.12 166 ILE A CA 1
ATOM 1364 C C . ILE A 1 166 ? -12.077 -0.031 10.036 1.00 98.12 166 ILE A C 1
ATOM 1366 O O . ILE A 1 166 ? 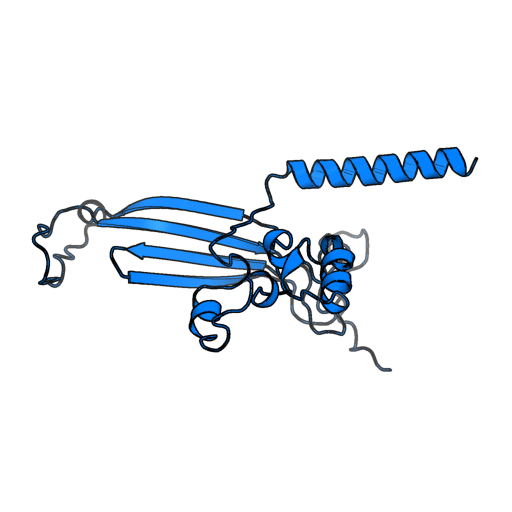-11.786 1.134 10.301 1.00 98.12 166 ILE A O 1
ATOM 1370 N N . ILE A 1 167 ? -13.079 -0.679 10.622 1.00 97.81 167 ILE A N 1
ATOM 1371 C CA . ILE A 1 167 ? -13.845 -0.153 11.753 1.00 97.81 167 ILE A CA 1
ATOM 1372 C C . ILE A 1 167 ? -13.587 -1.050 12.957 1.00 97.81 167 ILE A C 1
ATOM 1374 O O . ILE A 1 167 ? -13.777 -2.267 12.878 1.00 97.81 167 ILE A O 1
ATOM 1378 N N . GLU A 1 168 ? -13.169 -0.440 14.059 1.00 96.56 168 GLU A N 1
ATOM 1379 C CA . GLU A 1 168 ? -12.922 -1.098 15.339 1.00 96.56 168 GLU A CA 1
ATOM 1380 C C . GLU A 1 168 ? -13.877 -0.539 16.395 1.00 96.56 168 GLU A C 1
ATOM 1382 O O . GLU A 1 168 ? -13.898 0.661 16.670 1.00 96.56 168 GLU A O 1
ATOM 1387 N N . PHE A 1 169 ? -14.693 -1.421 16.970 1.00 94.25 169 PHE A N 1
ATOM 1388 C CA . PHE A 1 169 ? -15.664 -1.098 18.011 1.00 94.25 169 PHE A CA 1
ATOM 1389 C C . PHE A 1 169 ? -15.667 -2.201 19.071 1.00 94.25 169 PHE A C 1
ATOM 1391 O O . PHE A 1 169 ? -16.008 -3.349 18.776 1.00 94.25 169 PHE A O 1
ATOM 1398 N N . ASN A 1 170 ? -15.310 -1.865 20.314 1.00 90.06 170 ASN A N 1
ATOM 1399 C CA . ASN A 1 170 ? -15.118 -2.831 21.401 1.00 90.06 170 ASN A CA 1
ATOM 1400 C C . ASN A 1 170 ? -14.178 -3.983 20.982 1.00 90.06 170 ASN A C 1
ATOM 1402 O O . ASN A 1 170 ? -13.003 -3.758 20.710 1.00 90.06 170 ASN A O 1
ATOM 1406 N N . HIS A 1 171 ? -14.693 -5.215 20.915 1.00 90.25 171 HIS A N 1
ATOM 1407 C CA . HIS A 1 171 ? -13.957 -6.410 20.484 1.00 90.25 171 HIS A CA 1
ATOM 1408 C C . HIS A 1 171 ? -14.209 -6.781 19.016 1.00 90.25 171 HIS A C 1
ATOM 1410 O O . HIS A 1 171 ? -13.739 -7.816 18.546 1.00 90.25 171 HIS A O 1
ATOM 1416 N N . HIS A 1 172 ? -14.976 -5.968 18.290 1.00 92.31 172 HIS A N 1
ATOM 1417 C CA . HIS A 1 172 ? -15.320 -6.212 16.899 1.00 92.31 172 HIS A CA 1
ATOM 1418 C C . HIS A 1 172 ? -14.428 -5.397 15.974 1.00 92.31 172 HIS A C 1
ATOM 1420 O O . HIS A 1 172 ? -14.231 -4.196 16.158 1.00 92.31 172 HIS A O 1
ATOM 1426 N N . ARG A 1 173 ? -13.937 -6.065 14.933 1.00 94.69 173 ARG A N 1
ATOM 1427 C CA . ARG A 1 173 ? -13.162 -5.460 13.859 1.00 94.69 173 ARG A CA 1
ATOM 1428 C C . ARG A 1 173 ? -13.745 -5.886 12.525 1.00 94.69 173 ARG A C 1
ATOM 1430 O O . ARG A 1 173 ? -13.859 -7.078 12.249 1.00 94.69 173 ARG A O 1
ATOM 1437 N N . VAL A 1 174 ? -14.102 -4.912 11.700 1.00 96.25 174 VAL A N 1
ATOM 1438 C CA . VAL A 1 174 ? -14.620 -5.133 10.346 1.00 96.25 174 VAL A CA 1
ATOM 1439 C C . VAL A 1 174 ? -13.667 -4.484 9.357 1.00 96.25 174 VAL A C 1
ATOM 1441 O O . VAL A 1 174 ? -13.171 -3.390 9.609 1.00 96.25 174 VAL A O 1
ATOM 1444 N N . SER A 1 175 ? -13.403 -5.156 8.239 1.00 97.12 175 SER A N 1
ATOM 1445 C CA . SER A 1 175 ? -12.584 -4.631 7.147 1.00 97.12 175 SER A CA 1
ATOM 1446 C C . SER A 1 175 ? -13.338 -4.727 5.828 1.00 97.12 175 SER A C 1
ATOM 1448 O O . SER A 1 175 ? -13.968 -5.742 5.528 1.00 97.12 175 SER A O 1
ATOM 1450 N N . PHE A 1 176 ? -13.256 -3.661 5.040 1.00 98.12 176 PHE A N 1
ATOM 1451 C CA . PHE A 1 176 ? -13.801 -3.567 3.698 1.00 98.12 176 PHE A CA 1
ATOM 1452 C C . PHE A 1 176 ? -12.718 -3.068 2.742 1.00 98.12 176 PHE A C 1
ATOM 1454 O O . PHE A 1 176 ? -12.161 -1.989 2.932 1.00 98.12 176 PHE A O 1
ATOM 1461 N N . VAL A 1 177 ? -12.420 -3.853 1.704 1.00 98.31 177 VAL A N 1
ATOM 1462 C CA . VAL A 1 177 ? -11.367 -3.547 0.728 1.00 98.31 177 VAL A CA 1
ATOM 1463 C C . VAL A 1 177 ? -11.985 -3.198 -0.620 1.00 98.31 177 VAL A C 1
ATOM 1465 O O . VAL A 1 177 ? -12.776 -3.958 -1.174 1.00 98.31 177 VAL A O 1
ATOM 1468 N N . GLN A 1 178 ? -11.548 -2.082 -1.190 1.00 98.19 178 GLN A N 1
ATOM 1469 C CA . GLN A 1 178 ? -11.797 -1.686 -2.569 1.00 98.19 178 GLN A CA 1
ATOM 1470 C C . GLN A 1 178 ? -10.490 -1.686 -3.355 1.00 98.19 178 GLN A C 1
ATOM 1472 O O . GLN A 1 178 ? -9.423 -1.361 -2.832 1.00 98.19 178 GLN A O 1
ATOM 1477 N N . VAL A 1 179 ? -10.569 -2.033 -4.637 1.00 96.75 179 VAL A N 1
ATOM 1478 C CA . VAL A 1 179 ? -9.406 -2.070 -5.528 1.00 96.75 179 VAL A CA 1
ATOM 1479 C C . VAL A 1 179 ? -9.590 -1.106 -6.689 1.00 96.75 179 VAL A C 1
ATOM 1481 O O . VAL A 1 179 ? -10.689 -0.929 -7.214 1.00 96.75 179 VAL A O 1
ATOM 1484 N N . ARG A 1 180 ? -8.491 -0.493 -7.121 1.00 95.25 180 ARG A N 1
ATOM 1485 C CA . ARG A 1 180 ? -8.427 0.374 -8.298 1.00 95.25 180 ARG A CA 1
ATOM 1486 C C . ARG A 1 180 ? -7.176 0.026 -9.088 1.00 95.25 180 ARG A C 1
ATOM 1488 O O . ARG A 1 180 ? -6.115 -0.156 -8.514 1.00 95.25 180 ARG A O 1
ATOM 1495 N N . GLY A 1 181 ? -7.264 -0.002 -10.410 1.00 92.69 181 GLY A N 1
ATOM 1496 C CA . GLY A 1 181 ? -6.105 -0.213 -11.272 1.00 92.69 181 GLY A CA 1
ATOM 1497 C C . GLY A 1 181 ? -6.402 0.171 -12.711 1.00 92.69 181 GLY A C 1
ATOM 1498 O O . GLY A 1 181 ? -7.487 0.664 -13.025 1.00 92.69 181 GLY A O 1
ATOM 1499 N N . SER A 1 182 ? -5.436 -0.043 -13.601 1.00 91.56 182 SER A N 1
ATOM 1500 C CA . SER A 1 182 ? -5.716 -0.004 -15.037 1.00 91.56 182 SER A CA 1
ATOM 1501 C C . SER A 1 182 ? -6.698 -1.115 -15.436 1.00 91.56 182 SER A C 1
ATOM 1503 O O . SER A 1 182 ? -6.911 -2.086 -14.714 1.00 91.56 182 SER A O 1
ATOM 1505 N N . ILE A 1 183 ? -7.311 -0.978 -16.610 1.00 90.31 183 ILE A N 1
ATOM 1506 C CA . ILE A 1 183 ? -8.130 -2.056 -17.178 1.00 90.31 183 ILE A CA 1
ATOM 1507 C C . ILE A 1 183 ? -7.205 -3.258 -17.442 1.00 90.31 183 ILE A C 1
ATOM 1509 O O . ILE A 1 183 ? -6.167 -3.042 -18.080 1.00 90.31 183 ILE A O 1
ATOM 1513 N N . PRO A 1 184 ? -7.545 -4.477 -16.973 1.00 90.00 184 PRO A N 1
ATOM 1514 C CA . PRO A 1 184 ? -6.669 -5.647 -17.001 1.00 90.00 184 PRO A CA 1
ATOM 1515 C C . PRO A 1 184 ? -6.662 -6.316 -18.384 1.00 90.00 184 PRO A C 1
ATOM 1517 O O . PRO A 1 184 ? -7.066 -7.459 -18.553 1.00 90.00 184 PRO A O 1
ATOM 1520 N N . VAL A 1 185 ? -6.213 -5.575 -19.391 1.00 89.50 185 VAL A N 1
ATOM 1521 C CA . VAL A 1 185 ? -5.971 -6.071 -20.751 1.00 89.50 185 VAL A CA 1
ATOM 1522 C C . VAL A 1 185 ? -4.606 -5.581 -21.227 1.00 89.50 185 VAL A C 1
ATOM 1524 O O . VAL A 1 185 ? -4.028 -4.672 -20.625 1.00 89.50 185 VAL A O 1
ATOM 1527 N N . PHE A 1 186 ? -4.069 -6.156 -22.297 1.00 87.56 186 PHE A N 1
ATOM 1528 C CA . PHE A 1 186 ? -2.892 -5.601 -22.964 1.00 87.56 186 PHE A CA 1
ATOM 1529 C C . PHE A 1 186 ? -3.335 -4.413 -23.812 1.00 87.56 186 PHE A C 1
ATOM 1531 O O . PHE A 1 186 ? -4.076 -4.570 -24.784 1.00 87.56 186 PHE A O 1
ATOM 1538 N N . TRP A 1 187 ? -2.971 -3.202 -23.391 1.00 86.50 187 TRP A N 1
ATOM 1539 C CA . TRP A 1 187 ? -3.328 -2.008 -24.144 1.00 86.50 187 TRP A CA 1
ATOM 1540 C C . TRP A 1 187 ? -2.369 -0.853 -23.943 1.00 86.50 187 TRP A C 1
ATOM 1542 O O . TRP A 1 187 ? -1.829 -0.606 -22.856 1.00 86.50 187 TRP A O 1
ATOM 1552 N N . SER A 1 188 ? -2.271 -0.067 -25.003 1.00 83.00 188 SER A N 1
ATOM 1553 C CA . SER A 1 188 ? -1.466 1.132 -25.069 1.00 83.00 188 SER A CA 1
ATOM 1554 C C . SER A 1 188 ? -2.302 2.309 -25.568 1.00 83.00 188 SER A C 1
ATOM 1556 O O . SER A 1 188 ? -3.321 2.179 -26.248 1.00 83.00 188 SER A O 1
ATOM 1558 N N . GLN A 1 189 ? -1.894 3.511 -25.174 1.00 82.50 189 GLN A N 1
ATOM 1559 C CA . GLN A 1 189 ? -2.488 4.750 -25.663 1.00 82.50 189 GLN A CA 1
ATOM 1560 C C . GLN A 1 189 ? -1.345 5.717 -25.947 1.00 82.50 189 GLN A C 1
ATOM 1562 O O . GLN A 1 189 ? -0.883 6.429 -25.058 1.00 82.50 189 GLN A O 1
ATOM 1567 N N . THR A 1 190 ? -0.841 5.673 -27.177 1.00 75.06 190 THR A N 1
ATOM 1568 C CA . THR A 1 190 ? 0.301 6.471 -27.625 1.00 75.06 190 THR A CA 1
ATOM 1569 C C . THR A 1 190 ? -0.161 7.676 -28.440 1.00 75.06 190 THR A C 1
ATOM 1571 O O . THR A 1 190 ? -1.110 7.601 -29.220 1.00 75.06 190 THR A O 1
ATOM 1574 N N . GLY A 1 191 ? 0.520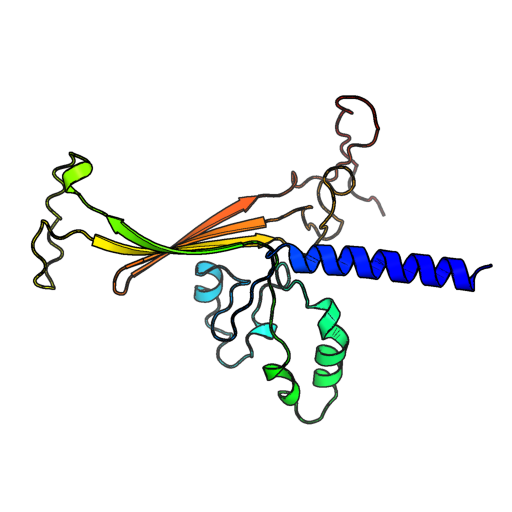 8.807 -28.257 1.00 69.81 191 GLY A N 1
ATOM 1575 C CA . GLY A 1 191 ? 0.295 10.029 -29.027 1.00 69.81 191 GLY A CA 1
ATOM 1576 C C . GLY A 1 191 ? 0.071 11.267 -28.161 1.00 69.81 191 GLY A C 1
ATOM 1577 O O . GLY A 1 191 ? -0.477 11.195 -27.066 1.00 69.81 191 GLY A O 1
ATOM 1578 N N . VAL A 1 192 ? 0.488 12.417 -28.693 1.00 72.94 192 VAL A N 1
ATOM 1579 C CA . VAL A 1 192 ? 0.289 13.756 -28.098 1.00 72.94 192 VAL A CA 1
ATOM 1580 C C . VAL A 1 192 ? -1.059 14.366 -28.533 1.00 72.94 192 VAL A C 1
ATOM 1582 O O . VAL A 1 192 ? -1.446 15.443 -28.094 1.00 72.94 192 VAL A O 1
ATOM 1585 N N . LYS A 1 193 ? -1.804 13.673 -29.406 1.00 75.81 193 LYS A N 1
ATOM 1586 C CA . LYS A 1 193 ? -3.105 14.124 -29.917 1.00 75.81 193 LYS A CA 1
ATOM 1587 C C . LYS A 1 193 ? -4.154 14.155 -28.799 1.00 75.81 193 LYS A C 1
ATOM 1589 O O . LYS A 1 193 ? -4.152 13.301 -27.915 1.00 75.81 193 LYS A O 1
ATOM 1594 N N . TYR A 1 194 ? -5.086 15.105 -28.875 1.00 74.19 194 TYR A N 1
ATOM 1595 C CA . TYR A 1 194 ? -6.244 15.154 -27.982 1.00 74.19 194 TYR A CA 1
ATOM 1596 C C . TYR A 1 194 ? -7.087 13.878 -28.158 1.00 74.19 194 TYR A C 1
ATOM 1598 O O . TYR A 1 194 ? -7.586 13.617 -29.248 1.00 74.19 194 TYR A O 1
ATOM 1606 N N . ARG A 1 195 ? -7.208 13.079 -27.085 1.00 78.62 195 ARG A N 1
ATOM 1607 C CA . ARG A 1 195 ? -7.906 11.774 -27.031 1.00 78.62 195 ARG A CA 1
ATOM 1608 C C . ARG A 1 195 ? -7.397 10.744 -28.064 1.00 78.62 195 ARG A C 1
ATOM 1610 O O . ARG A 1 195 ? -8.139 10.372 -28.971 1.00 78.62 195 ARG A O 1
ATOM 1617 N N . PRO A 1 196 ? -6.162 10.221 -27.922 1.00 82.25 196 PRO A N 1
ATOM 1618 C CA . PRO A 1 196 ? -5.702 9.130 -28.779 1.00 82.25 196 PRO A CA 1
ATOM 1619 C C . PRO A 1 196 ? -6.606 7.904 -28.566 1.00 82.25 196 PRO A C 1
ATOM 1621 O O . PRO A 1 196 ? -6.906 7.593 -27.411 1.00 82.25 196 PRO A O 1
ATOM 1624 N N . PRO A 1 197 ? -7.048 7.191 -29.609 1.00 84.69 197 PRO A N 1
ATOM 1625 C CA . PRO A 1 197 ? -7.828 5.974 -29.414 1.00 84.69 197 PRO A CA 1
ATOM 1626 C C . PRO A 1 197 ? -6.979 4.918 -28.680 1.00 84.69 197 PRO A C 1
ATOM 1628 O O . PRO A 1 197 ? -5.788 4.784 -28.983 1.00 84.69 197 PRO A O 1
ATOM 1631 N N . PRO A 1 198 ? -7.542 4.190 -27.698 1.00 87.62 198 PRO A N 1
ATOM 1632 C CA . PRO A 1 198 ? -6.841 3.075 -27.074 1.00 87.62 198 PRO A CA 1
ATOM 1633 C C . PRO A 1 198 ? -6.595 1.979 -28.114 1.00 87.62 198 PRO A C 1
ATOM 1635 O O . PRO A 1 198 ? -7.465 1.683 -28.933 1.00 87.62 198 PRO A O 1
ATOM 1638 N N . LYS A 1 199 ? -5.408 1.379 -28.077 1.00 86.81 199 LYS A N 1
ATOM 1639 C CA . LYS A 1 199 ? -5.052 0.228 -28.904 1.00 86.81 199 LYS A CA 1
ATOM 1640 C C . LYS A 1 199 ? -4.989 -0.995 -28.009 1.00 86.81 199 LYS A C 1
ATOM 1642 O O . LYS A 1 199 ? -4.259 -0.985 -27.021 1.00 86.81 199 LYS A O 1
ATOM 1647 N N . LEU A 1 200 ? -5.787 -2.003 -28.340 1.00 88.00 200 LEU A N 1
ATOM 1648 C CA . LEU A 1 200 ? -5.638 -3.327 -27.755 1.00 88.00 200 LEU A CA 1
ATOM 1649 C C . LEU A 1 200 ? -4.448 -3.988 -28.433 1.00 88.00 200 LEU A C 1
ATOM 1651 O O . LEU A 1 200 ? -4.415 -4.109 -29.659 1.00 88.00 200 LEU A O 1
ATOM 1655 N N . ASP A 1 201 ? -3.477 -4.374 -27.625 1.00 81.25 201 ASP A N 1
ATOM 1656 C CA . ASP A 1 201 ? -2.315 -5.102 -28.092 1.00 81.25 201 ASP A CA 1
ATOM 1657 C C . ASP A 1 201 ? -2.683 -6.594 -28.073 1.00 81.25 201 ASP A C 1
ATOM 1659 O O . ASP A 1 201 ? -3.360 -7.069 -27.154 1.00 81.25 201 ASP A O 1
ATOM 1663 N N . LYS A 1 202 ? -2.299 -7.345 -29.113 1.00 71.81 202 LYS A N 1
ATOM 1664 C CA . LYS A 1 202 ? -2.398 -8.809 -29.044 1.00 71.81 202 LYS A CA 1
ATOM 1665 C C . LYS A 1 202 ? -1.474 -9.268 -27.913 1.00 71.81 202 LYS A C 1
ATOM 1667 O O . LYS A 1 202 ? -0.421 -8.664 -27.716 1.00 71.81 202 LYS A O 1
ATOM 1672 N N . ALA A 1 203 ? -1.880 -10.294 -27.162 1.00 64.44 203 ALA A N 1
ATOM 1673 C CA . ALA A 1 203 ? -0.985 -10.936 -26.201 1.00 64.44 203 ALA A CA 1
ATOM 1674 C C . ALA A 1 203 ? 0.348 -11.256 -26.897 1.00 64.44 203 ALA A C 1
ATOM 1676 O O . ALA A 1 203 ? 0.335 -11.534 -28.100 1.00 64.44 203 ALA A O 1
ATOM 1677 N N . TYR A 1 204 ? 1.466 -11.174 -26.168 1.00 56.34 204 TYR A N 1
ATOM 1678 C CA . TYR A 1 204 ? 2.767 -11.564 -26.708 1.00 56.34 204 TYR A CA 1
ATOM 1679 C C . TYR A 1 204 ? 2.640 -12.957 -27.325 1.00 56.34 204 TYR A C 1
ATOM 1681 O O . TYR A 1 204 ? 2.343 -13.929 -26.637 1.00 56.34 204 TYR A O 1
ATOM 1689 N N . THR A 1 205 ? 2.760 -13.020 -28.645 1.00 51.50 205 THR A N 1
ATOM 1690 C CA . THR A 1 205 ? 3.086 -14.253 -29.346 1.00 51.50 205 THR A CA 1
ATOM 1691 C C . THR A 1 205 ? 4.595 -14.372 -29.252 1.00 51.50 205 THR A C 1
ATOM 1693 O O . THR A 1 205 ? 5.275 -13.462 -29.737 1.00 51.50 205 THR A O 1
ATOM 1696 N N . ASP A 1 206 ? 5.071 -15.420 -28.580 1.00 44.44 206 ASP A N 1
ATOM 1697 C CA . ASP A 1 206 ? 6.476 -15.845 -28.616 1.00 44.44 206 ASP A CA 1
ATOM 1698 C C . ASP A 1 206 ? 7.021 -15.898 -30.055 1.00 44.44 206 ASP A C 1
ATOM 1700 O O . ASP A 1 206 ? 6.245 -16.262 -30.977 1.00 44.44 206 ASP A O 1
#

Radius of gyration: 23.27 Å; Cα contacts (8 Å, |Δi|>4): 298; chains: 1; bounding box: 68×38×61 Å

Secondary structure (DSSP, 8-state):
-HHHHHHHHHHHHHHHHHHHHTTS-EEE-SSS-SSS-HHHHHH-GGGTTS-HHHHS-TTT-GGGGTTHHHHHHHTTSS-TTTTTTT---EEEEEEEEEEEEE-SSTT---------TTS---TTSPEEEEEEEEEEE-STT---TTT--SB-TT-PBTT-EEEEEEEEETTEEEEEEEEE-S-SS-EE---SSSSPPPEEPPP---

Foldseek 3Di:
DVVVVVVVVVVVVVVVVVVVVVPPFKDFDQPDALQDFPVLVVVCPPCPPDQSLVSGDLQFQQCCVVCVVVQVVLVVDPNNCVCSSVRTRMFGGDKDKDKDWAFPVVVPDPCQDPDPPDDPDDSGDIFIKMKMKRKGWTNPQEDDPQPGAAADPVQDFYGKMKIKIWIGGDPDIDIDIDIDGHDHFQWHFDDPDDDGDIDGDDRDDD

Mean predicted aligned error: 9.19 Å

Solvent-accessible surface area (backbone atoms only — not comparable to full-atom values): 12360 Å² total; per-residue (Å²): 112,67,67,66,52,48,55,52,48,53,52,50,53,52,54,55,52,50,56,56,65,72,60,75,31,70,50,70,57,96,87,52,72,82,52,45,53,68,69,60,56,67,72,52,71,88,55,79,89,62,58,68,60,80,70,48,36,74,51,19,35,54,54,50,76,81,42,40,69,61,60,55,50,32,74,73,46,95,58,71,64,78,55,54,88,73,51,72,54,30,32,36,44,48,77,49,75,44,84,43,75,51,59,60,81,83,68,78,54,91,66,67,57,80,74,75,83,83,61,99,68,62,85,80,65,64,47,66,34,38,42,35,43,40,35,38,34,31,60,51,56,56,60,55,80,76,80,33,48,10,34,50,96,87,65,49,34,10,54,28,32,42,39,33,43,34,43,39,41,95,94,47,75,48,73,47,78,46,78,48,54,37,64,84,43,49,37,50,55,73,72,92,56,90,80,50,72,76,39,77,48,77,74,90,75,130